Protein AF-A0A949LF83-F1 (afdb_monomer_lite)

Secondary structure (DSSP, 8-state):
-HHHHHHHHHHHHHHHHHHHHGGG--HHHHHHHHHHHHHHHHHHS--------------------------------PPPPPP--------------------------HHHHHHHHHHHHHHHHTT-EEEEEEEPSSSS--EEEEEEEESSTTS-SEEEEEEEESSHHHHHHHHHHHHHHHHHHHHHHHHHHS-S-TTS-----

Foldseek 3Di:
DVVVVVVVVCCVVVVVVCVVCVVPDDPVNVVVVVVVVVVVVVVPDDPPDPDDDDDDDDDDDDDDDDDDDDDDDDDDDDDDDDDDDDDDDDDDDDDDDDDPPDDDDDDDPVVVVVLVVVLVVLCVVLQWDDWDKDQDPDPQQKIKIKIWHQPDPVSPDIDIDIAIDSHRNRNSVVSSVVSVVVSVVVVVVVVVPPDPPPPPDDDDD

pLDDT: mean 72.56, std 21.51, range [35.12, 98.31]

Structure (mmCIF, N/CA/C/O backbone):
data_AF-A0A949LF83-F1
#
_entry.id   AF-A0A949LF83-F1
#
loop_
_atom_site.group_PDB
_atom_site.id
_atom_site.type_symbol
_atom_site.label_atom_id
_atom_site.label_alt_id
_atom_site.label_comp_id
_atom_site.label_asym_id
_atom_site.label_entity_id
_atom_site.label_seq_id
_atom_site.pdbx_PDB_ins_code
_atom_site.Cartn_x
_atom_site.Cartn_y
_atom_site.Cartn_z
_atom_site.occupancy
_atom_site.B_iso_or_equiv
_atom_site.auth_seq_id
_atom_site.auth_comp_id
_atom_site.auth_asym_id
_atom_site.auth_atom_id
_atom_site.pdbx_PDB_model_num
ATOM 1 N N . MET A 1 1 ? 18.666 -0.864 49.412 1.00 64.94 1 MET A N 1
ATOM 2 C CA . MET A 1 1 ? 19.347 -0.288 48.224 1.00 64.94 1 MET A CA 1
ATOM 3 C C . MET A 1 1 ? 19.715 -1.328 47.157 1.00 64.94 1 MET A C 1
ATOM 5 O O . MET A 1 1 ? 19.615 -1.008 45.982 1.00 64.94 1 MET A O 1
ATOM 9 N N . LYS A 1 2 ? 20.045 -2.580 47.519 1.00 82.75 2 LYS A N 1
ATOM 10 C CA . LYS A 1 2 ? 20.453 -3.646 46.575 1.00 82.75 2 LYS A CA 1
ATOM 11 C C . LYS A 1 2 ? 19.387 -4.030 45.527 1.00 82.75 2 LYS A C 1
ATOM 13 O O . LYS A 1 2 ? 19.721 -4.273 44.375 1.00 82.75 2 LYS A O 1
ATOM 18 N N . THR A 1 3 ? 18.105 -4.010 45.897 1.00 90.50 3 THR A N 1
ATOM 19 C CA . THR A 1 3 ? 16.984 -4.369 45.004 1.00 90.50 3 THR A CA 1
ATOM 20 C C . THR A 1 3 ? 16.776 -3.379 43.859 1.00 90.50 3 THR A C 1
ATOM 22 O O . THR A 1 3 ? 16.538 -3.790 42.730 1.00 90.50 3 THR A O 1
ATOM 25 N N . ARG A 1 4 ? 16.926 -2.076 44.126 1.00 89.69 4 ARG A N 1
ATOM 26 C CA . ARG A 1 4 ? 16.806 -1.029 43.098 1.00 89.69 4 ARG A CA 1
ATOM 27 C C . ARG A 1 4 ? 17.927 -1.136 42.061 1.00 89.69 4 ARG A C 1
ATOM 29 O O . ARG A 1 4 ? 17.651 -1.059 40.872 1.00 89.69 4 ARG A O 1
ATOM 36 N N . SER A 1 5 ? 19.159 -1.400 42.504 1.00 90.69 5 SER A N 1
ATOM 37 C CA . SER A 1 5 ? 20.290 -1.640 41.596 1.00 90.69 5 SER A CA 1
ATOM 38 C C . SER A 1 5 ? 20.097 -2.888 40.737 1.00 90.69 5 SER A C 1
ATOM 40 O O . SER A 1 5 ? 20.353 -2.835 39.540 1.00 90.69 5 SER A O 1
ATOM 42 N N . ALA A 1 6 ? 19.613 -3.991 41.317 1.00 91.88 6 ALA A N 1
ATOM 43 C CA . ALA A 1 6 ? 19.361 -5.219 40.565 1.00 91.88 6 ALA A CA 1
ATOM 44 C C . ALA A 1 6 ? 18.279 -5.026 39.487 1.00 91.88 6 ALA A C 1
ATOM 46 O O . ALA A 1 6 ? 18.441 -5.487 38.360 1.00 91.88 6 ALA A O 1
ATOM 47 N N . LEU A 1 7 ? 17.206 -4.297 39.812 1.00 93.00 7 LEU A N 1
ATOM 48 C CA . LEU A 1 7 ? 16.114 -4.029 38.877 1.00 93.00 7 LEU A CA 1
ATOM 49 C C . LEU A 1 7 ? 16.561 -3.112 37.728 1.00 93.00 7 LEU A C 1
ATOM 51 O O . LEU A 1 7 ? 16.238 -3.386 36.577 1.00 93.00 7 LEU A O 1
ATOM 55 N N . LEU A 1 8 ? 17.365 -2.083 38.017 1.00 92.38 8 LEU A N 1
ATOM 56 C CA . LEU A 1 8 ? 17.944 -1.212 36.987 1.00 92.38 8 LEU A CA 1
ATOM 57 C C . LEU A 1 8 ? 18.919 -1.961 36.070 1.00 92.38 8 LEU A C 1
ATOM 59 O O . LEU A 1 8 ? 18.859 -1.779 34.856 1.00 92.38 8 LEU A O 1
ATOM 63 N N . LEU A 1 9 ? 19.769 -2.832 36.627 1.00 94.00 9 LEU A N 1
ATOM 64 C CA . LEU A 1 9 ? 20.684 -3.662 35.837 1.00 94.00 9 LEU A CA 1
ATOM 65 C C . LEU A 1 9 ? 19.906 -4.596 34.899 1.00 94.00 9 LEU A C 1
ATOM 67 O O . LEU A 1 9 ? 20.227 -4.705 33.718 1.00 94.00 9 LEU A O 1
ATOM 71 N N . MET A 1 10 ? 18.843 -5.224 35.407 1.00 93.81 10 MET A N 1
ATOM 72 C CA . MET A 1 10 ? 17.985 -6.097 34.609 1.00 93.81 10 MET A CA 1
ATOM 73 C C . MET A 1 10 ? 17.289 -5.323 33.482 1.00 93.81 10 MET A C 1
ATOM 75 O O . MET A 1 10 ? 17.281 -5.789 32.345 1.00 93.81 10 MET A O 1
ATOM 79 N N . PHE A 1 11 ? 16.793 -4.111 33.752 1.00 90.81 11 PHE A N 1
ATOM 80 C CA . PHE A 1 11 ? 16.163 -3.261 32.736 1.00 90.81 11 PHE A CA 1
ATOM 81 C C . PHE A 1 11 ? 17.152 -2.789 31.662 1.00 90.81 11 PHE A C 1
ATOM 83 O O . PHE A 1 11 ? 16.831 -2.821 30.474 1.00 90.81 11 PHE A O 1
ATOM 90 N N . MET A 1 12 ? 18.370 -2.407 32.062 1.00 95.44 12 MET A N 1
ATOM 91 C CA . MET A 1 12 ? 19.424 -1.999 31.128 1.00 95.44 12 MET A CA 1
ATOM 92 C C . MET A 1 12 ? 19.865 -3.123 30.189 1.00 95.44 12 MET A C 1
ATOM 94 O O . MET A 1 12 ? 20.307 -2.827 29.086 1.00 95.44 12 MET A O 1
ATOM 98 N N . ILE A 1 13 ? 19.738 -4.392 30.589 1.00 91.69 13 ILE A N 1
ATOM 99 C CA . ILE A 1 13 ? 20.073 -5.544 29.738 1.00 91.69 13 ILE A CA 1
ATOM 100 C C . ILE A 1 13 ? 18.862 -5.980 28.902 1.00 91.69 13 ILE A C 1
ATOM 102 O O . ILE A 1 13 ? 18.991 -6.257 27.708 1.00 91.69 13 ILE A O 1
ATOM 106 N N . ALA A 1 14 ? 17.673 -6.022 29.507 1.00 86.94 14 ALA A N 1
ATOM 107 C CA . ALA A 1 14 ? 16.469 -6.526 28.858 1.00 86.94 14 ALA A CA 1
ATOM 108 C C . ALA A 1 14 ? 15.993 -5.627 27.705 1.00 86.94 14 ALA A C 1
ATOM 110 O O . ALA A 1 14 ? 15.580 -6.145 26.668 1.00 86.94 14 ALA A O 1
ATOM 111 N N . VAL A 1 15 ? 16.069 -4.297 27.851 1.00 88.75 15 VAL A N 1
ATOM 112 C CA . VAL A 1 15 ? 15.569 -3.357 26.830 1.00 88.75 15 VAL A CA 1
ATOM 113 C C . VAL A 1 15 ? 16.377 -3.428 25.521 1.00 88.75 15 VAL A C 1
ATOM 115 O O . VAL A 1 15 ? 15.759 -3.617 24.470 1.00 88.75 15 VAL A O 1
ATOM 118 N N . PRO A 1 16 ? 17.726 -3.364 25.525 1.00 82.38 16 PRO A N 1
ATOM 119 C CA . PRO A 1 16 ? 18.515 -3.516 24.301 1.00 82.38 16 PRO A CA 1
ATOM 120 C C . PRO A 1 16 ? 18.375 -4.901 23.666 1.00 82.38 16 PRO A C 1
ATOM 122 O O . PRO A 1 16 ? 18.290 -5.005 22.443 1.00 82.38 16 PRO A O 1
ATOM 125 N N . ALA A 1 17 ? 18.299 -5.962 24.477 1.00 78.25 17 ALA A N 1
ATOM 126 C CA . ALA A 1 17 ? 18.075 -7.311 23.970 1.00 78.25 17 ALA A CA 1
ATOM 127 C C . ALA A 1 17 ? 16.719 -7.409 23.252 1.00 78.25 17 ALA A C 1
ATOM 129 O O . ALA A 1 17 ? 16.657 -7.864 22.111 1.00 78.25 17 ALA A O 1
ATOM 130 N N . ALA A 1 18 ? 15.639 -6.908 23.858 1.00 77.94 18 ALA A N 1
ATOM 131 C CA . ALA A 1 18 ? 14.322 -6.884 23.225 1.00 77.94 18 ALA A CA 1
ATOM 132 C C . ALA A 1 18 ? 14.319 -6.077 21.914 1.00 77.94 18 ALA A C 1
ATOM 134 O O . ALA A 1 18 ? 13.709 -6.506 20.934 1.00 77.94 18 ALA A O 1
ATOM 135 N N . ALA A 1 19 ? 15.038 -4.951 21.866 1.00 81.75 19 ALA A N 1
ATOM 136 C CA . ALA A 1 19 ? 15.172 -4.144 20.657 1.00 81.75 19 ALA A CA 1
ATOM 137 C C . ALA A 1 19 ? 15.911 -4.894 19.533 1.00 81.75 19 ALA A C 1
ATOM 139 O O . ALA A 1 19 ? 15.428 -4.923 18.402 1.00 81.75 19 ALA A O 1
ATOM 140 N N . MET A 1 20 ? 17.026 -5.565 19.845 1.00 77.94 20 MET A N 1
ATOM 141 C CA . MET A 1 20 ? 17.792 -6.354 18.869 1.00 77.94 20 MET A CA 1
ATOM 142 C C . MET A 1 20 ? 17.024 -7.585 18.363 1.00 77.94 20 MET A C 1
ATOM 144 O O . MET A 1 20 ? 17.112 -7.935 17.187 1.00 77.94 20 MET A O 1
ATOM 148 N N . PHE A 1 21 ? 1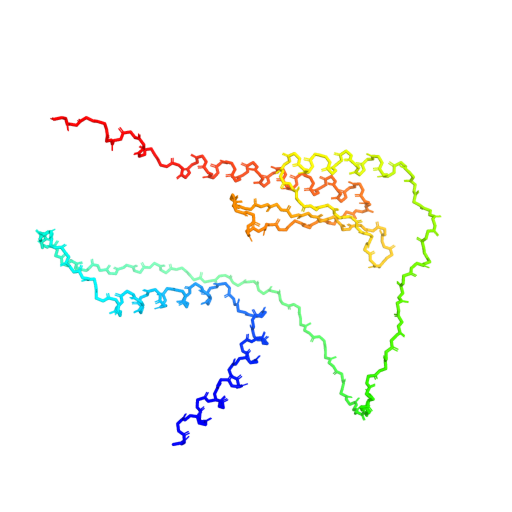6.235 -8.233 19.225 1.00 72.88 21 PHE A N 1
ATOM 149 C CA . PHE A 1 21 ? 15.471 -9.432 18.863 1.00 72.88 21 PHE A CA 1
ATOM 150 C C . PHE A 1 21 ? 14.074 -9.145 18.295 1.00 72.88 21 PHE A C 1
ATOM 152 O O . PHE A 1 21 ? 13.428 -10.066 17.792 1.00 72.88 21 PHE A O 1
ATOM 159 N N . SER A 1 22 ? 13.625 -7.885 18.284 1.00 61.97 22 SER A N 1
ATOM 160 C CA . SER A 1 22 ? 12.318 -7.474 17.746 1.00 61.97 22 SER A CA 1
ATOM 161 C C . SER A 1 22 ? 12.113 -7.894 16.282 1.00 61.97 22 SER A C 1
ATOM 163 O O . SER A 1 22 ? 11.017 -8.296 15.886 1.00 61.97 22 SER A O 1
ATOM 165 N N . HIS A 1 23 ? 13.186 -7.914 15.485 1.00 69.25 23 HIS A N 1
ATOM 166 C CA . HIS A 1 23 ? 13.117 -8.275 14.066 1.00 69.25 23 HIS A CA 1
ATOM 167 C C . HIS A 1 23 ? 12.962 -9.790 13.813 1.00 69.25 23 HIS A C 1
ATOM 169 O O . HIS A 1 23 ? 12.664 -10.205 12.692 1.00 69.25 23 HIS A O 1
ATOM 175 N N . ARG A 1 24 ? 13.151 -10.639 14.835 1.00 64.00 24 ARG A N 1
ATOM 176 C CA . ARG A 1 24 ? 13.110 -12.106 14.695 1.00 64.00 24 ARG A CA 1
ATOM 177 C C . ARG A 1 24 ? 11.960 -12.794 15.413 1.00 64.00 24 ARG A C 1
ATOM 179 O O . ARG A 1 24 ? 11.919 -14.018 15.392 1.00 64.00 24 ARG A O 1
ATOM 186 N N . ILE A 1 25 ? 11.020 -12.065 16.016 1.00 65.94 25 ILE A N 1
ATOM 187 C CA . ILE A 1 25 ? 9.924 -12.705 16.754 1.00 65.94 25 ILE A CA 1
ATOM 188 C C . ILE A 1 25 ? 8.904 -13.293 15.760 1.00 65.94 25 ILE A C 1
ATOM 190 O O . ILE A 1 25 ? 8.196 -12.524 15.092 1.00 65.94 25 ILE A O 1
ATOM 194 N N . PRO A 1 26 ? 8.773 -14.632 15.662 1.00 67.25 26 PRO A N 1
ATOM 195 C CA . PRO A 1 26 ? 7.788 -15.265 14.793 1.00 67.25 26 PRO A CA 1
ATOM 196 C C . PRO A 1 26 ? 6.371 -14.848 15.204 1.00 67.25 26 PRO A C 1
ATOM 198 O O . PRO A 1 26 ? 6.104 -14.568 16.378 1.00 67.25 26 PRO A O 1
ATOM 201 N N . ALA A 1 27 ? 5.450 -14.780 14.243 1.00 66.81 27 ALA A N 1
ATOM 202 C CA . ALA A 1 27 ? 4.068 -14.371 14.502 1.00 66.81 27 ALA A CA 1
ATOM 203 C C . ALA A 1 27 ? 3.381 -15.259 15.561 1.00 66.81 27 ALA A C 1
ATOM 205 O O . ALA A 1 27 ? 2.595 -14.757 16.367 1.00 66.81 27 ALA A O 1
ATOM 206 N N . ASP A 1 28 ? 3.753 -16.537 15.617 1.00 69.12 28 ASP A N 1
ATOM 207 C CA . ASP A 1 28 ? 3.185 -17.524 16.540 1.00 69.12 28 ASP A CA 1
ATOM 208 C C . ASP A 1 28 ? 3.552 -17.236 18.000 1.00 69.12 28 ASP A C 1
ATOM 210 O O . ASP A 1 28 ? 2.701 -17.301 18.887 1.00 69.12 28 ASP A O 1
ATOM 214 N N . VAL A 1 29 ? 4.785 -16.784 18.253 1.00 76.81 29 VAL A N 1
ATOM 215 C CA . VAL A 1 29 ? 5.241 -16.408 19.602 1.00 76.81 29 VAL A CA 1
ATOM 216 C C . VAL A 1 29 ? 4.492 -15.168 20.098 1.00 76.81 29 VAL A C 1
ATOM 218 O O . VAL A 1 29 ? 4.084 -15.105 21.256 1.00 76.81 29 VAL A O 1
ATOM 221 N N . ARG A 1 30 ? 4.224 -14.195 19.214 1.00 74.44 30 ARG A N 1
ATOM 222 C CA . ARG A 1 30 ? 3.435 -12.999 19.565 1.00 74.44 30 ARG A CA 1
ATOM 223 C C . ARG A 1 30 ? 1.987 -13.336 19.922 1.00 74.44 30 ARG A C 1
ATOM 225 O O . ARG A 1 30 ? 1.418 -12.669 20.788 1.00 74.44 30 ARG A O 1
ATOM 232 N N . ARG A 1 31 ? 1.393 -14.350 19.283 1.00 71.81 31 ARG A N 1
ATOM 233 C CA . ARG A 1 31 ? 0.044 -14.834 19.620 1.00 71.81 31 ARG A CA 1
ATOM 234 C C . ARG A 1 31 ? 0.024 -15.528 20.979 1.00 71.81 31 ARG A C 1
ATOM 236 O O . ARG A 1 31 ? -0.767 -15.129 21.828 1.00 71.81 31 ARG A O 1
ATOM 243 N N . ALA A 1 32 ? 0.955 -16.449 21.226 1.00 78.00 32 ALA A N 1
ATOM 244 C CA . ALA A 1 32 ? 1.048 -17.162 22.500 1.00 78.00 32 ALA A CA 1
ATOM 245 C C . ALA A 1 32 ? 1.260 -16.215 23.698 1.00 78.00 32 ALA A C 1
ATOM 247 O O . ALA A 1 32 ? 0.584 -16.338 24.720 1.00 78.00 32 ALA A O 1
ATOM 248 N N . VAL A 1 33 ? 2.135 -15.209 23.557 1.00 79.31 33 VAL A N 1
ATOM 249 C CA . VAL A 1 33 ? 2.370 -14.202 24.609 1.00 79.31 33 VAL A CA 1
ATOM 250 C C . VAL A 1 33 ? 1.121 -13.356 24.862 1.00 79.31 33 VAL A C 1
ATOM 252 O O . VAL A 1 33 ? 0.798 -13.067 26.011 1.00 79.31 33 VAL A O 1
ATOM 255 N N . ARG A 1 34 ? 0.383 -12.975 23.812 1.00 79.38 34 ARG A N 1
ATOM 256 C CA . ARG A 1 34 ? -0.865 -12.211 23.957 1.00 79.38 34 ARG A CA 1
ATOM 257 C C . ARG A 1 34 ? -1.946 -13.023 24.672 1.00 79.38 34 ARG A C 1
ATOM 259 O O . ARG A 1 34 ? -2.641 -12.475 25.522 1.00 79.38 34 ARG A O 1
ATOM 266 N N . GLU A 1 35 ? -2.060 -14.312 24.363 1.00 81.06 35 GLU A N 1
ATOM 267 C CA . GLU A 1 35 ? -2.991 -15.222 25.038 1.00 81.06 35 GLU A CA 1
ATOM 268 C C . GLU A 1 35 ? -2.625 -15.426 26.512 1.00 81.06 35 GLU A C 1
ATOM 270 O O . GLU A 1 35 ? -3.499 -15.353 27.376 1.00 81.06 35 GLU A O 1
ATOM 275 N N . GLN A 1 36 ? -1.340 -15.610 26.828 1.00 80.88 36 GLN A N 1
ATOM 276 C CA . GLN A 1 36 ? -0.882 -15.705 28.217 1.00 80.88 36 GLN A CA 1
ATOM 277 C C . GLN A 1 36 ? -1.095 -14.402 28.988 1.00 80.88 36 GLN A C 1
ATOM 279 O O . GLN A 1 36 ? -1.592 -14.441 30.113 1.00 80.88 36 GLN A O 1
ATOM 284 N N . MET A 1 37 ? -0.780 -13.252 28.384 1.00 80.00 37 MET A N 1
ATOM 285 C CA . MET A 1 37 ? -1.011 -11.950 29.007 1.00 80.00 37 MET A CA 1
ATOM 286 C C . MET A 1 37 ? -2.504 -11.746 29.281 1.00 80.00 37 MET A C 1
ATOM 288 O O . MET A 1 37 ? -2.852 -11.381 30.396 1.00 80.00 37 MET A O 1
ATOM 292 N N . GLY A 1 38 ? -3.376 -12.057 28.313 1.00 76.38 38 GLY A N 1
ATOM 293 C CA . GLY A 1 38 ? -4.832 -11.982 28.466 1.00 76.38 38 GLY A CA 1
ATOM 294 C C . GLY A 1 38 ? -5.374 -12.887 29.576 1.00 76.38 3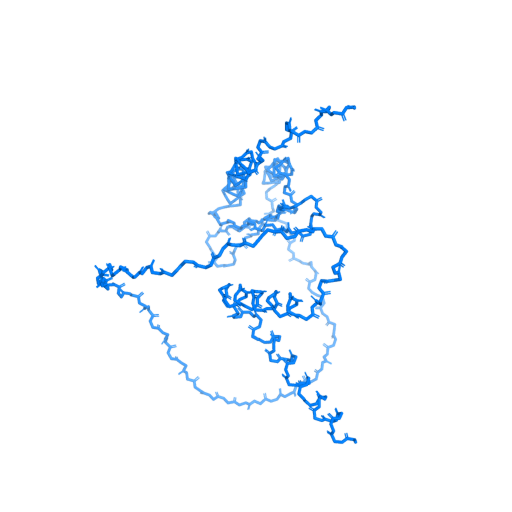8 GLY A C 1
ATOM 295 O O . GLY A 1 38 ? -6.259 -12.483 30.326 1.00 76.38 38 GLY A O 1
ATOM 296 N N . ARG A 1 39 ? -4.812 -14.093 29.733 1.00 74.38 39 ARG A N 1
ATOM 297 C CA . ARG A 1 39 ? -5.156 -15.002 30.840 1.00 74.38 39 ARG A CA 1
ATOM 298 C C . ARG A 1 39 ? -4.717 -14.454 32.197 1.00 74.38 39 ARG A C 1
ATOM 300 O O . ARG A 1 39 ? -5.462 -14.574 33.164 1.00 74.38 39 ARG A O 1
ATOM 307 N N . LEU A 1 40 ? -3.540 -13.833 32.273 1.00 78.31 40 LEU A N 1
ATOM 308 C CA . LEU A 1 40 ? -3.038 -13.230 33.509 1.00 78.31 40 LEU A CA 1
ATOM 309 C C . LEU A 1 40 ? -3.819 -11.967 33.890 1.00 78.31 40 LEU A C 1
ATOM 311 O O . LEU A 1 40 ? -4.170 -11.812 35.057 1.00 78.31 40 LEU A O 1
ATOM 315 N N . THR A 1 41 ? -4.170 -11.095 32.939 1.00 71.31 41 THR A N 1
ATOM 316 C CA . THR A 1 41 ? -5.044 -9.943 33.227 1.00 71.31 41 THR A CA 1
ATOM 317 C C . THR A 1 41 ? -6.450 -10.372 33.627 1.00 71.31 41 THR A C 1
ATOM 319 O O . THR A 1 41 ? -7.008 -9.781 34.548 1.00 71.31 41 THR A O 1
ATOM 322 N N . ALA A 1 42 ? -7.001 -11.424 33.015 1.00 69.19 42 ALA A N 1
ATOM 323 C CA . ALA A 1 42 ? -8.291 -11.983 33.419 1.00 69.19 42 ALA A CA 1
ATOM 324 C C . ALA A 1 42 ? -8.262 -12.599 34.831 1.00 69.19 42 ALA A C 1
ATOM 326 O O . ALA A 1 42 ? -9.262 -12.545 35.537 1.00 69.19 42 ALA A O 1
ATOM 327 N N . ALA A 1 43 ? -7.125 -13.157 35.260 1.00 66.38 43 ALA A N 1
ATOM 328 C CA . ALA A 1 43 ? -6.965 -13.723 36.600 1.00 66.38 43 ALA A CA 1
ATOM 329 C C . ALA A 1 43 ? -6.709 -12.662 37.688 1.00 66.38 43 ALA A C 1
ATOM 331 O O . ALA A 1 43 ? -7.070 -12.868 38.844 1.00 66.38 43 ALA A O 1
ATOM 332 N N . VAL A 1 44 ? -6.076 -11.538 37.337 1.00 66.38 44 VAL A N 1
ATOM 333 C CA . VAL A 1 44 ? -5.685 -10.480 38.288 1.00 66.38 44 VAL A CA 1
ATOM 334 C C . VAL A 1 44 ? -6.751 -9.391 38.431 1.00 66.38 44 VAL A C 1
ATOM 336 O O . VAL A 1 44 ? -6.771 -8.698 39.445 1.00 66.38 44 VAL A O 1
ATOM 339 N N . MET A 1 45 ? -7.667 -9.242 37.471 1.00 53.81 45 MET A N 1
ATOM 340 C CA . MET A 1 45 ? -8.852 -8.407 37.660 1.00 53.81 45 MET A CA 1
ATOM 341 C C . MET A 1 45 ? -9.965 -9.226 38.324 1.00 53.81 45 MET A C 1
ATOM 343 O O . MET A 1 45 ? -10.639 -9.989 37.631 1.00 53.81 45 MET A O 1
ATOM 347 N N . PRO A 1 46 ? -10.226 -9.072 39.640 1.00 49.88 46 PRO A N 1
ATOM 348 C CA . PRO A 1 46 ? -11.460 -9.582 40.202 1.00 49.88 46 PRO A CA 1
ATOM 349 C C . PRO A 1 46 ? -12.590 -8.800 39.541 1.00 49.88 46 PRO A C 1
ATOM 351 O O . PRO A 1 46 ? -12.732 -7.591 39.740 1.00 49.88 46 PRO A O 1
ATOM 354 N N . ALA A 1 47 ? -13.382 -9.485 38.718 1.00 52.28 47 ALA A N 1
ATOM 355 C CA . ALA A 1 47 ? -14.661 -8.971 38.276 1.00 52.28 47 ALA A CA 1
ATOM 356 C C . ALA A 1 47 ? -15.430 -8.557 39.534 1.00 52.28 47 ALA A C 1
ATOM 358 O O . ALA A 1 47 ? -15.847 -9.397 40.333 1.00 52.28 47 ALA A O 1
ATOM 359 N N . LYS A 1 48 ? -15.566 -7.246 39.749 1.00 44.81 48 LYS A N 1
ATOM 360 C CA . LYS A 1 48 ? -16.463 -6.702 40.758 1.00 44.81 48 LYS A CA 1
ATOM 361 C C . LYS A 1 48 ? -17.862 -7.126 40.331 1.00 44.81 48 LYS A C 1
ATOM 363 O O . LYS A 1 48 ? -18.458 -6.518 39.447 1.00 44.81 48 LYS A O 1
ATOM 368 N N . SER A 1 49 ? -18.327 -8.232 40.907 1.00 44.84 49 SER A N 1
ATOM 369 C CA . SER A 1 49 ? -19.639 -8.802 40.657 1.00 44.84 49 SER A CA 1
ATOM 370 C C . SER A 1 49 ? -20.693 -7.807 41.134 1.00 44.84 49 SER A C 1
ATOM 372 O O . SER A 1 49 ? -20.978 -7.709 42.328 1.00 44.84 49 SER A O 1
ATOM 374 N N . VAL A 1 50 ? -21.272 -7.050 40.209 1.00 44.56 50 VAL A N 1
ATOM 375 C CA . VAL A 1 50 ? -22.612 -6.502 40.406 1.00 44.56 50 VAL A CA 1
ATOM 376 C C . VAL A 1 50 ? -23.565 -7.600 39.949 1.00 44.56 50 VAL A C 1
ATOM 378 O O . VAL A 1 50 ? -23.467 -8.096 38.830 1.00 44.56 50 VAL A O 1
ATOM 381 N N . GLY A 1 51 ? -24.358 -8.076 40.908 1.00 42.34 51 GLY A N 1
ATOM 382 C CA . GLY A 1 51 ? -25.037 -9.365 40.890 1.00 42.34 51 GLY A CA 1
ATOM 383 C C . GLY A 1 51 ? -25.992 -9.594 39.722 1.00 42.34 51 GLY A C 1
ATOM 384 O O . GLY A 1 51 ? -26.617 -8.676 39.200 1.00 42.34 51 GLY A O 1
ATOM 385 N N . GLY A 1 52 ? -26.139 -10.868 39.360 1.00 36.25 52 GLY A N 1
ATOM 386 C CA . GLY A 1 52 ? -27.044 -11.269 38.291 1.00 36.25 52 GLY A CA 1
ATOM 387 C C . GLY A 1 52 ? -27.104 -12.769 38.039 1.00 36.25 52 GLY A C 1
ATOM 388 O O . GLY A 1 52 ? -26.891 -13.190 36.918 1.00 36.25 52 GLY A O 1
ATOM 389 N N . ARG A 1 53 ? -27.425 -13.535 39.090 1.00 37.69 53 ARG A N 1
ATOM 390 C CA . ARG A 1 53 ? -28.084 -14.858 39.071 1.00 37.69 53 ARG A CA 1
ATOM 391 C C . ARG A 1 53 ? -27.409 -16.031 38.328 1.00 37.69 53 ARG A C 1
ATOM 393 O O . ARG A 1 53 ? -27.291 -16.087 37.113 1.00 37.69 53 ARG A O 1
ATOM 400 N N . ALA A 1 54 ? -27.089 -17.030 39.146 1.00 46.41 54 ALA A N 1
ATOM 401 C CA . ALA A 1 54 ? -26.663 -18.376 38.813 1.00 46.41 54 ALA A CA 1
ATOM 402 C C . ALA A 1 54 ? -27.545 -19.085 37.771 1.00 46.41 54 ALA A C 1
ATOM 404 O O . ALA A 1 54 ? -28.768 -19.114 37.905 1.00 46.41 54 ALA A O 1
ATOM 405 N N . ASN A 1 55 ? -26.896 -19.794 36.845 1.00 43.97 55 ASN A N 1
ATOM 406 C CA . ASN A 1 55 ? -27.332 -21.141 36.502 1.00 43.97 55 ASN A CA 1
ATOM 407 C C . ASN A 1 55 ? -26.108 -22.064 36.438 1.00 43.97 55 ASN A C 1
ATOM 409 O O . ASN A 1 55 ? -25.160 -21.823 35.693 1.00 43.97 55 ASN A O 1
ATOM 413 N N . VAL A 1 56 ? -26.125 -23.067 37.310 1.00 48.34 56 VAL A N 1
ATOM 414 C CA . VAL A 1 56 ? -25.082 -24.067 37.532 1.00 48.34 56 VAL A CA 1
ATOM 415 C C . VAL A 1 56 ? -25.430 -25.309 36.720 1.00 48.34 56 VAL A C 1
ATOM 417 O O . VAL A 1 56 ? -26.561 -25.779 36.773 1.00 48.34 56 VAL A O 1
ATOM 420 N N . GLY A 1 57 ? -24.430 -25.870 36.045 1.00 40.06 57 GLY A N 1
ATOM 421 C CA . GLY A 1 57 ? -24.440 -27.225 35.488 1.00 40.06 57 GLY A CA 1
ATOM 422 C C . GLY A 1 57 ? -23.678 -27.251 34.169 1.00 40.06 57 GLY A C 1
ATOM 423 O O . GLY A 1 57 ? -24.045 -26.553 33.238 1.00 40.06 57 GLY A O 1
ATOM 424 N N . GLY A 1 58 ? -22.586 -27.978 33.984 1.00 35.12 58 GLY A N 1
ATOM 425 C CA . GLY A 1 58 ? -21.828 -28.933 34.786 1.00 35.12 58 GLY A CA 1
ATOM 426 C C . GLY A 1 58 ? -20.704 -29.463 33.869 1.00 35.12 58 GLY A C 1
ATOM 427 O O . GLY A 1 58 ? -20.787 -29.274 32.653 1.00 35.12 58 GLY A O 1
ATOM 428 N N . PRO A 1 59 ? -19.631 -30.076 34.393 1.00 56.81 59 PRO A N 1
ATOM 429 C CA . PRO A 1 59 ? -18.548 -30.594 33.565 1.00 56.81 59 PRO A CA 1
ATOM 430 C C . PRO A 1 59 ? -18.899 -31.996 33.050 1.00 56.81 59 PRO A C 1
ATOM 432 O O . PRO A 1 59 ? -19.319 -32.853 33.827 1.00 56.81 59 PRO A O 1
ATOM 435 N N . SER A 1 60 ? -18.695 -32.250 31.757 1.00 43.72 60 SER A N 1
ATOM 436 C CA . SER A 1 60 ? -18.717 -33.606 31.204 1.00 43.72 60 SER A CA 1
ATOM 437 C C . SER A 1 60 ? -17.380 -33.909 30.537 1.00 43.72 60 SER A C 1
ATOM 439 O O . SER A 1 60 ? -16.909 -33.163 29.678 1.00 43.72 60 SER A O 1
ATOM 441 N N . ALA A 1 61 ? -16.755 -34.973 31.029 1.00 49.69 61 ALA A N 1
ATOM 442 C CA . ALA A 1 61 ? -15.483 -35.527 30.604 1.00 49.69 61 ALA A CA 1
ATOM 443 C C . ALA A 1 61 ? -15.701 -36.711 29.644 1.00 49.69 61 ALA A C 1
ATOM 445 O O . ALA A 1 61 ? -16.696 -37.422 29.764 1.00 49.69 61 ALA A O 1
ATOM 446 N N . GLY A 1 62 ? -14.712 -36.965 28.779 1.00 36.50 62 GLY A N 1
ATOM 447 C CA . GLY A 1 62 ? -14.578 -38.168 27.940 1.00 36.50 62 GLY A CA 1
ATOM 448 C C . GLY A 1 62 ? -14.761 -37.861 26.448 1.00 36.50 62 GLY A C 1
ATOM 449 O O . GLY A 1 62 ? -15.753 -37.261 26.068 1.00 36.50 62 GLY A O 1
ATOM 450 N N . GLY A 1 63 ? -13.859 -38.197 25.529 1.00 35.28 63 GLY A N 1
ATOM 451 C CA . GLY A 1 63 ? -12.649 -39.015 25.575 1.00 35.28 63 GLY A CA 1
ATOM 452 C C . GLY A 1 63 ? -11.865 -38.869 24.251 1.00 35.28 63 GLY A C 1
ATOM 453 O O . GLY A 1 63 ? -12.219 -38.020 23.430 1.00 35.28 63 GLY A O 1
ATOM 454 N N . PRO A 1 64 ? -10.784 -39.645 24.055 1.00 56.72 64 PRO A N 1
ATOM 455 C CA . PRO A 1 64 ? -9.810 -39.464 22.981 1.00 56.72 64 PRO A CA 1
ATOM 456 C C . PRO A 1 64 ? -10.204 -40.215 21.702 1.00 56.72 64 PRO A C 1
ATOM 458 O O . PRO A 1 64 ? -10.896 -41.231 21.745 1.00 56.72 64 PRO A O 1
ATOM 461 N N . SER A 1 65 ? -9.720 -39.755 20.550 1.00 48.84 65 SER A N 1
ATOM 462 C CA . SER A 1 65 ? -9.641 -40.577 19.341 1.00 48.84 65 SER A CA 1
ATOM 463 C C . SER A 1 65 ? -8.397 -40.209 18.547 1.00 48.84 65 SER A C 1
ATOM 465 O O . SER A 1 65 ? -8.248 -39.088 18.062 1.00 48.84 65 SER A O 1
ATOM 467 N N . ASP A 1 66 ? -7.508 -41.195 18.486 1.00 42.31 66 ASP A N 1
ATOM 468 C CA . ASP A 1 66 ? -6.337 -41.285 17.635 1.00 42.31 66 ASP A CA 1
ATOM 469 C C . ASP A 1 66 ? -6.710 -41.216 16.150 1.00 42.31 66 ASP A C 1
ATOM 471 O O . ASP A 1 66 ? -7.703 -41.787 15.702 1.00 42.31 66 ASP A O 1
ATOM 475 N N . GLY A 1 67 ? -5.859 -40.550 15.376 1.00 41.50 67 GLY A N 1
ATOM 476 C CA . GLY A 1 67 ? -5.969 -40.419 13.928 1.00 41.50 67 GLY A CA 1
ATOM 477 C C . GLY A 1 67 ? -4.591 -40.221 13.316 1.00 41.50 67 GLY A C 1
ATOM 478 O O . GLY A 1 67 ? -4.246 -39.136 12.863 1.00 41.50 67 GLY A O 1
ATOM 479 N N . SER A 1 68 ? -3.794 -41.282 13.388 1.00 45.53 68 SER A N 1
ATOM 480 C CA . SER A 1 68 ? -2.487 -41.452 12.760 1.00 45.53 68 SER A CA 1
ATOM 481 C C . SER A 1 68 ? -2.531 -41.222 11.242 1.00 45.53 68 SER A C 1
ATOM 483 O O . SER A 1 68 ? -3.287 -41.892 10.541 1.00 45.53 68 SER A O 1
ATOM 485 N N . ALA A 1 69 ? -1.666 -40.340 10.731 1.00 39.91 69 ALA A N 1
ATOM 486 C CA . ALA A 1 69 ? -1.106 -40.431 9.383 1.00 39.91 69 ALA A CA 1
ATOM 487 C C . ALA A 1 69 ? 0.264 -39.726 9.340 1.00 39.91 69 ALA A C 1
ATOM 489 O O . ALA A 1 69 ? 0.405 -38.560 9.705 1.00 39.91 69 ALA A O 1
ATOM 490 N N . ALA A 1 70 ? 1.273 -40.498 8.947 1.00 46.78 70 ALA A N 1
ATOM 491 C CA . ALA A 1 70 ? 2.703 -40.211 8.988 1.00 46.78 70 ALA A CA 1
ATOM 492 C C . ALA A 1 70 ? 3.189 -39.298 7.825 1.00 46.78 70 ALA A C 1
ATOM 494 O O . ALA A 1 70 ? 2.416 -38.996 6.915 1.00 46.78 70 ALA A O 1
ATOM 495 N N . PRO A 1 71 ? 4.466 -38.854 7.842 1.00 48.00 71 PRO A N 1
ATOM 496 C CA . PRO A 1 71 ? 4.958 -37.711 7.078 1.00 48.00 71 PRO A CA 1
ATOM 497 C C . PRO A 1 71 ? 5.657 -38.097 5.763 1.00 48.00 71 PRO A C 1
ATOM 499 O O . PRO A 1 71 ? 6.431 -39.051 5.705 1.00 48.00 71 PRO A O 1
ATOM 502 N N . GLY A 1 72 ? 5.445 -37.287 4.723 1.00 37.03 72 GLY A N 1
ATOM 503 C CA . GLY A 1 72 ? 6.212 -37.312 3.476 1.00 37.03 72 GLY A CA 1
ATOM 504 C C . GLY A 1 72 ? 7.212 -36.158 3.428 1.00 37.03 72 GLY A C 1
ATOM 505 O O . GLY A 1 72 ? 6.825 -34.993 3.394 1.00 37.03 72 GLY A O 1
ATOM 506 N N . ALA A 1 73 ? 8.498 -36.499 3.452 1.00 41.47 73 ALA A N 1
ATOM 507 C CA . ALA A 1 73 ? 9.626 -35.590 3.324 1.00 41.47 73 ALA A CA 1
ATOM 508 C C . ALA A 1 73 ? 9.820 -35.108 1.875 1.00 41.47 73 ALA A C 1
ATOM 510 O O . ALA A 1 73 ? 9.760 -35.909 0.947 1.00 41.47 73 ALA A O 1
ATOM 511 N N . ALA A 1 74 ? 10.165 -33.830 1.699 1.00 41.81 74 ALA A N 1
ATOM 512 C CA . ALA A 1 74 ? 10.963 -33.363 0.567 1.00 41.81 74 ALA A CA 1
ATOM 513 C C . ALA A 1 74 ? 11.741 -32.098 0.963 1.00 41.81 74 ALA A C 1
ATOM 515 O O . ALA A 1 74 ? 11.270 -30.966 0.897 1.00 41.81 74 ALA A O 1
ATOM 516 N N . THR A 1 75 ? 12.950 -32.368 1.438 1.00 42.44 75 THR A N 1
ATOM 517 C CA . THR A 1 75 ? 14.173 -31.570 1.388 1.00 42.44 75 THR A CA 1
ATOM 518 C C . THR A 1 75 ? 14.236 -30.614 0.192 1.00 42.44 75 THR A C 1
ATOM 520 O O . THR A 1 75 ? 14.075 -31.058 -0.938 1.00 42.44 75 THR A O 1
ATOM 523 N N . ASN A 1 76 ? 14.549 -29.334 0.433 1.00 45.09 76 ASN A N 1
ATOM 524 C CA . ASN A 1 76 ? 15.626 -28.621 -0.274 1.00 45.09 76 ASN A CA 1
ATOM 525 C C . ASN A 1 76 ? 15.901 -27.251 0.363 1.00 45.09 76 ASN A C 1
ATOM 527 O O . ASN A 1 76 ? 15.161 -26.285 0.202 1.00 45.09 76 ASN A O 1
ATOM 531 N N . SER A 1 77 ? 17.012 -27.213 1.094 1.00 42.34 77 SER A N 1
ATOM 532 C CA . SER A 1 77 ? 17.646 -26.047 1.697 1.00 42.34 77 SER A CA 1
ATOM 533 C C . SER A 1 77 ? 18.962 -25.815 0.950 1.00 42.34 77 SER A C 1
ATOM 535 O O . SER A 1 77 ? 19.775 -26.742 0.921 1.00 42.34 77 SER A O 1
ATOM 537 N N . PRO A 1 78 ? 19.215 -24.653 0.326 1.00 52.09 78 PRO A N 1
ATOM 538 C CA . PRO A 1 78 ? 20.559 -24.322 -0.124 1.00 52.09 78 PRO A CA 1
ATOM 539 C C . PRO A 1 78 ? 21.368 -23.692 1.018 1.00 52.09 78 PRO A C 1
ATOM 541 O O . PRO A 1 78 ? 20.958 -22.727 1.664 1.00 52.09 78 PRO A O 1
ATOM 544 N N . ALA A 1 79 ? 22.526 -24.305 1.258 1.00 40.62 79 ALA A N 1
ATOM 545 C CA . ALA A 1 79 ? 23.481 -24.018 2.316 1.00 40.62 79 ALA A CA 1
ATOM 546 C C . ALA A 1 79 ? 24.153 -22.628 2.203 1.00 40.62 79 ALA A C 1
ATOM 548 O O . ALA A 1 79 ? 24.339 -22.115 1.098 1.00 40.62 79 ALA A O 1
ATOM 549 N N . PRO A 1 80 ? 24.580 -22.041 3.340 1.00 50.47 80 PRO A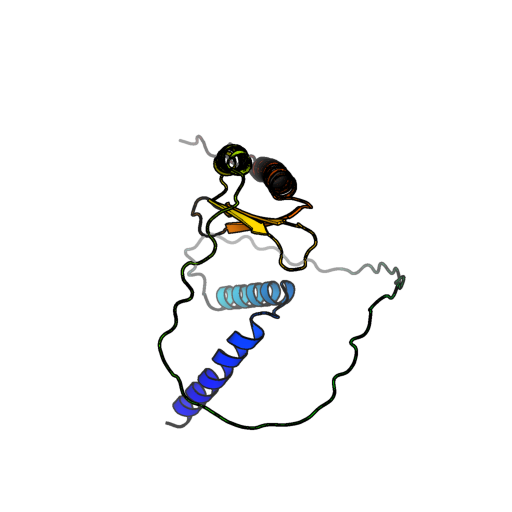 N 1
ATOM 550 C CA . PRO A 1 80 ? 25.387 -20.825 3.387 1.00 50.47 80 PRO A CA 1
ATOM 551 C C . PRO A 1 80 ? 26.860 -21.124 3.069 1.00 50.47 80 PRO A C 1
ATOM 553 O O . PRO A 1 80 ? 27.457 -22.038 3.638 1.00 50.47 80 PRO A O 1
ATOM 556 N N . VAL A 1 81 ? 27.459 -20.330 2.179 1.00 60.97 81 VAL A N 1
ATOM 557 C CA . VAL A 1 81 ? 28.893 -20.407 1.866 1.00 60.97 81 VAL A CA 1
ATOM 558 C C . VAL A 1 81 ? 29.682 -19.564 2.872 1.00 60.97 81 VAL A C 1
ATOM 560 O O . VAL A 1 81 ? 29.270 -18.470 3.256 1.00 60.97 81 VAL A O 1
ATOM 563 N N . ALA A 1 82 ? 30.788 -20.143 3.329 1.00 40.94 82 ALA A N 1
ATOM 564 C CA . ALA A 1 82 ? 31.627 -19.723 4.438 1.00 40.94 82 ALA A CA 1
ATOM 565 C C . ALA A 1 82 ? 32.291 -18.341 4.285 1.00 40.94 82 ALA A C 1
ATOM 567 O O . ALA A 1 82 ? 32.680 -17.919 3.198 1.00 40.94 82 ALA A O 1
ATOM 568 N N . ALA A 1 83 ? 32.491 -17.693 5.433 1.00 50.72 83 ALA A N 1
ATOM 569 C CA . ALA A 1 83 ? 33.406 -16.572 5.629 1.00 50.72 83 ALA A CA 1
ATOM 570 C C . ALA A 1 83 ? 34.881 -17.019 5.591 1.00 50.72 83 ALA A C 1
ATOM 572 O O . ALA A 1 83 ? 35.183 -18.176 5.898 1.00 50.72 83 ALA A O 1
ATOM 573 N N . PRO A 1 84 ? 35.808 -16.068 5.387 1.00 56.69 84 PRO A N 1
ATOM 574 C CA . PRO A 1 84 ? 37.030 -16.053 6.180 1.00 56.69 84 PRO A CA 1
ATOM 575 C C . PRO A 1 84 ? 37.210 -14.757 6.993 1.00 56.69 84 PRO A C 1
ATOM 577 O O . PRO A 1 84 ? 36.638 -13.705 6.720 1.00 56.69 84 PRO A O 1
ATOM 580 N N . VAL A 1 85 ? 37.992 -14.937 8.053 1.00 54.16 85 VAL A N 1
ATOM 581 C CA . VAL A 1 85 ? 38.223 -14.136 9.262 1.00 54.16 85 VAL A CA 1
ATOM 582 C C . VAL A 1 85 ? 39.335 -13.085 9.074 1.00 54.16 85 VAL A C 1
ATOM 584 O O . VAL A 1 85 ? 40.187 -13.266 8.211 1.00 54.16 85 VAL A O 1
ATOM 587 N N . ALA A 1 86 ? 39.372 -12.109 10.005 1.00 41.50 86 ALA A N 1
ATOM 588 C CA . ALA A 1 86 ? 40.498 -11.249 10.448 1.00 41.50 86 ALA A CA 1
ATOM 589 C C . ALA A 1 86 ? 40.577 -9.851 9.793 1.00 41.50 86 ALA A C 1
ATOM 591 O O . ALA A 1 86 ? 40.470 -9.746 8.583 1.00 41.50 86 ALA A O 1
ATOM 592 N N . ALA A 1 87 ? 40.826 -8.719 10.466 1.00 49.41 87 ALA A N 1
ATOM 593 C CA . ALA A 1 87 ? 41.035 -8.311 11.868 1.00 49.41 87 ALA A CA 1
ATOM 594 C C . ALA A 1 87 ? 41.099 -6.737 11.885 1.00 49.41 87 ALA A C 1
ATOM 596 O O . ALA A 1 87 ? 41.018 -6.133 10.817 1.00 49.41 87 ALA A O 1
ATOM 597 N N . PRO A 1 88 ? 41.185 -6.054 13.048 1.00 61.50 88 PRO A N 1
ATOM 598 C CA . PRO A 1 88 ? 40.638 -4.709 13.315 1.00 61.50 88 PRO A CA 1
ATOM 599 C C . PRO A 1 88 ? 41.639 -3.560 13.125 1.00 61.50 88 PRO A C 1
ATOM 601 O O . PRO A 1 88 ? 42.807 -3.797 13.379 1.00 61.50 88 PRO A O 1
ATOM 604 N N . VAL A 1 89 ? 41.187 -2.313 12.877 1.00 43.25 89 VAL A N 1
ATOM 605 C CA . VAL A 1 89 ? 41.711 -1.087 13.540 1.00 43.25 89 VAL A CA 1
ATOM 606 C C . VAL A 1 89 ? 40.759 0.117 13.354 1.00 43.25 89 VAL A C 1
ATOM 608 O O . VAL A 1 89 ? 40.179 0.302 12.291 1.00 43.25 89 VAL A O 1
ATOM 611 N N . ALA A 1 90 ? 40.740 0.971 14.382 1.00 42.19 90 ALA A N 1
ATOM 612 C CA . ALA A 1 90 ? 40.569 2.430 14.358 1.00 42.19 90 ALA A CA 1
ATOM 613 C C . ALA A 1 90 ? 39.151 3.022 14.448 1.00 42.19 90 ALA A C 1
ATOM 615 O O . ALA A 1 90 ? 38.435 3.225 13.472 1.00 42.19 90 ALA A O 1
ATOM 616 N N . ALA A 1 91 ? 38.835 3.433 15.677 1.00 47.97 91 ALA A N 1
ATOM 617 C CA . ALA A 1 91 ? 37.925 4.523 15.972 1.00 47.97 91 ALA A CA 1
ATOM 618 C C . ALA A 1 91 ? 38.383 5.826 15.292 1.00 47.97 91 ALA A C 1
ATOM 620 O O . ALA A 1 91 ? 39.525 6.248 15.473 1.00 47.97 91 ALA A O 1
ATOM 621 N N . VAL A 1 92 ? 37.462 6.502 14.603 1.00 44.25 92 VAL A N 1
ATOM 622 C CA . VAL A 1 92 ? 37.524 7.947 14.357 1.00 44.25 92 VAL A CA 1
ATOM 623 C C . VAL A 1 92 ? 36.149 8.532 14.679 1.00 44.25 92 VAL A C 1
ATOM 625 O O . VAL A 1 92 ? 35.112 7.982 14.316 1.00 44.25 92 VAL A O 1
ATOM 628 N N . ALA A 1 93 ? 36.186 9.609 15.456 1.00 45.62 93 ALA A N 1
ATOM 629 C CA . ALA A 1 93 ? 35.067 10.377 15.985 1.00 45.62 93 ALA A CA 1
ATOM 630 C C . ALA A 1 93 ? 34.305 11.154 14.873 1.00 45.62 93 ALA A C 1
ATOM 632 O O . ALA A 1 93 ? 34.726 11.137 13.716 1.00 45.62 93 ALA A O 1
ATOM 633 N N . PRO A 1 94 ? 33.177 11.824 15.187 1.00 54.22 94 PRO A N 1
ATOM 634 C CA . PRO A 1 94 ? 32.231 12.319 14.195 1.00 54.22 94 PRO A CA 1
ATOM 635 C C . PRO A 1 94 ? 32.707 13.639 13.577 1.00 54.22 94 PRO A C 1
ATOM 637 O O . PRO A 1 94 ? 33.068 14.572 14.293 1.00 54.22 94 PRO A O 1
ATOM 640 N N . ALA A 1 95 ? 32.652 13.735 12.249 1.00 42.16 95 ALA A N 1
ATOM 641 C CA . ALA A 1 95 ? 32.823 14.985 11.518 1.00 42.16 95 ALA A CA 1
ATOM 642 C C . ALA A 1 95 ? 31.546 15.296 10.733 1.00 42.16 95 ALA A C 1
ATOM 644 O O . ALA A 1 95 ? 30.988 14.454 10.032 1.00 42.16 95 ALA A O 1
ATOM 645 N N . ALA A 1 96 ? 31.073 16.516 10.944 1.00 43.72 96 ALA A N 1
ATOM 646 C CA . ALA A 1 96 ? 29.890 17.106 10.361 1.00 43.72 96 ALA A CA 1
ATOM 647 C C . ALA A 1 96 ? 30.024 17.380 8.850 1.00 43.72 96 ALA A C 1
ATOM 649 O O . ALA A 1 96 ? 31.127 17.461 8.318 1.00 43.72 96 ALA A O 1
ATOM 650 N N . ALA A 1 97 ? 28.862 17.665 8.254 1.00 47.03 97 ALA A N 1
ATOM 651 C CA . ALA A 1 97 ? 28.630 18.378 6.995 1.00 47.03 97 ALA A CA 1
ATOM 652 C C . ALA A 1 97 ? 28.938 17.633 5.682 1.00 47.03 97 ALA A C 1
ATOM 654 O O . ALA A 1 97 ? 30.083 17.423 5.297 1.00 47.03 97 ALA A O 1
ATOM 655 N N . GLY A 1 98 ? 27.864 17.335 4.944 1.00 36.56 98 GLY A N 1
ATOM 656 C CA . GLY A 1 98 ? 27.914 16.879 3.558 1.00 36.56 98 GLY A CA 1
ATOM 657 C C . GLY A 1 98 ? 26.561 16.367 3.072 1.00 36.56 98 GLY A C 1
ATOM 658 O O . GLY A 1 98 ? 26.357 15.162 2.991 1.00 36.56 98 GLY A O 1
ATOM 659 N N . ASP A 1 99 ? 25.635 17.280 2.779 1.00 47.25 99 ASP A N 1
ATOM 660 C CA . ASP A 1 99 ? 24.473 17.030 1.913 1.00 47.25 99 ASP A CA 1
ATOM 661 C C . ASP A 1 99 ? 24.937 16.453 0.559 1.00 47.25 99 ASP A C 1
ATOM 663 O O . ASP A 1 99 ? 25.796 17.064 -0.080 1.00 47.25 99 ASP A O 1
ATOM 667 N N . PRO A 1 100 ? 24.321 15.381 0.029 1.00 50.00 100 PRO A N 1
ATOM 668 C CA . PRO A 1 100 ? 24.275 15.159 -1.405 1.00 50.00 100 PRO A CA 1
ATOM 669 C C . PRO A 1 100 ? 22.856 15.453 -1.898 1.00 50.00 100 PRO A C 1
ATOM 671 O O . PRO A 1 100 ? 22.081 14.552 -2.227 1.00 50.00 100 PRO A O 1
ATOM 674 N N . ARG A 1 101 ? 22.507 16.742 -1.955 1.00 44.06 101 ARG A N 1
ATOM 675 C CA . ARG A 1 101 ? 21.365 17.216 -2.736 1.00 44.06 101 ARG A CA 1
ATOM 676 C C . ARG A 1 101 ? 21.881 17.757 -4.070 1.00 44.06 101 ARG A C 1
ATOM 678 O O . ARG A 1 101 ? 22.689 18.676 -4.096 1.00 44.06 101 ARG A O 1
ATOM 685 N N . SER A 1 102 ? 21.330 17.202 -5.149 1.00 47.72 102 SER A N 1
ATOM 686 C CA . SER A 1 102 ? 21.243 17.799 -6.489 1.00 47.72 102 SER A CA 1
ATOM 687 C C . SER A 1 102 ? 22.479 17.748 -7.394 1.00 47.72 102 SER A C 1
ATOM 689 O O . SER A 1 102 ? 23.233 18.707 -7.480 1.00 47.72 102 SER A O 1
ATOM 691 N N . ALA A 1 103 ? 22.567 16.686 -8.204 1.00 43.12 103 ALA A N 1
ATOM 692 C CA . ALA A 1 103 ? 23.069 16.761 -9.583 1.00 43.12 103 ALA A CA 1
ATOM 693 C C . ALA A 1 103 ? 22.641 15.518 -10.397 1.00 43.12 103 ALA A C 1
ATOM 695 O O . ALA A 1 103 ? 23.469 14.684 -10.743 1.00 43.12 103 ALA A O 1
ATOM 696 N N . ALA A 1 104 ? 21.338 15.364 -10.660 1.00 44.12 104 ALA A N 1
ATOM 697 C CA . ALA A 1 104 ? 20.822 14.466 -11.706 1.00 44.12 104 ALA A CA 1
ATOM 698 C C . ALA A 1 104 ? 19.400 14.882 -12.155 1.00 44.12 104 ALA A C 1
ATOM 700 O O . ALA A 1 104 ? 18.456 14.099 -12.113 1.00 44.12 104 ALA A O 1
ATOM 701 N N . LEU A 1 105 ? 19.240 16.154 -12.529 1.00 51.78 105 LEU A N 1
ATOM 702 C CA . LEU A 1 105 ? 18.342 16.558 -13.624 1.00 51.78 105 LEU A CA 1
ATOM 703 C C . LEU A 1 105 ? 19.164 16.328 -14.909 1.00 51.78 105 LEU A C 1
ATOM 705 O O . LEU A 1 105 ? 20.369 16.540 -14.880 1.00 51.78 105 LEU A O 1
ATOM 709 N N . ASP A 1 106 ? 18.691 15.897 -16.066 1.00 50.53 106 ASP A N 1
ATOM 710 C CA . ASP A 1 106 ? 17.357 15.866 -16.628 1.00 50.53 106 ASP A CA 1
ATOM 711 C C . ASP A 1 106 ? 17.459 14.952 -17.856 1.00 50.53 106 ASP A C 1
ATOM 713 O O . ASP A 1 106 ? 18.199 15.241 -18.795 1.00 50.53 106 ASP A O 1
ATOM 717 N N . SER A 1 107 ? 16.783 13.811 -17.843 1.00 41.31 107 SER A N 1
ATOM 718 C CA . SER A 1 107 ? 16.438 13.039 -19.048 1.00 41.31 107 SER A CA 1
ATOM 719 C C . SER A 1 107 ? 15.273 12.122 -18.694 1.00 41.31 107 SER A C 1
ATOM 721 O O . SER A 1 107 ? 15.302 10.910 -18.896 1.00 41.31 107 SER A O 1
ATOM 723 N N . ARG A 1 108 ? 14.253 12.704 -18.060 1.00 50.50 108 ARG A N 1
ATOM 724 C CA . ARG A 1 108 ? 12.996 12.024 -17.770 1.00 50.50 108 ARG A CA 1
ATOM 725 C C . ARG A 1 108 ? 12.068 12.288 -18.958 1.00 50.50 108 ARG A C 1
ATOM 727 O O . ARG A 1 108 ? 11.794 13.451 -19.250 1.00 50.50 108 ARG A O 1
ATOM 734 N N . PRO A 1 109 ? 11.621 11.265 -19.704 1.00 52.31 109 PRO A N 1
ATOM 735 C CA . PRO A 1 109 ? 10.689 11.496 -20.795 1.00 52.31 109 PRO A CA 1
ATOM 736 C C . PRO A 1 109 ? 9.362 11.972 -20.196 1.00 52.31 109 PRO A C 1
ATOM 738 O O . PRO A 1 109 ? 8.692 11.207 -19.508 1.00 52.31 109 PRO A O 1
ATOM 741 N N . ALA A 1 110 ? 8.967 13.213 -20.488 1.00 53.28 110 ALA A N 1
ATOM 742 C CA . ALA A 1 110 ? 7.730 13.844 -20.008 1.00 53.28 110 ALA A CA 1
ATOM 743 C C . ALA A 1 110 ? 6.457 13.003 -20.261 1.00 53.28 110 ALA A C 1
ATOM 745 O O . ALA A 1 110 ? 5.447 13.166 -19.588 1.00 53.28 110 ALA A O 1
ATOM 746 N N . VAL A 1 111 ? 6.500 12.051 -21.198 1.00 54.19 111 VAL A N 1
ATOM 747 C CA . VAL A 1 111 ? 5.402 11.114 -21.490 1.00 54.19 111 VAL A CA 1
ATOM 748 C C . VAL A 1 111 ? 5.189 10.083 -20.367 1.00 54.19 111 VAL A C 1
ATOM 750 O O . VAL A 1 111 ? 4.063 9.636 -20.152 1.00 54.19 111 VAL A O 1
ATOM 753 N N . ALA A 1 112 ? 6.236 9.723 -19.615 1.00 60.28 112 ALA A N 1
ATOM 754 C CA . ALA A 1 112 ? 6.112 8.846 -18.448 1.00 60.28 112 ALA A CA 1
ATOM 755 C C . ALA A 1 112 ? 5.370 9.531 -17.286 1.00 60.28 112 ALA A C 1
ATOM 757 O O . ALA A 1 112 ? 4.769 8.849 -16.457 1.00 60.28 112 ALA A O 1
ATOM 758 N N . ASP A 1 113 ? 5.358 10.865 -17.261 1.00 65.50 113 ASP A N 1
ATOM 759 C CA . ASP A 1 113 ? 4.810 11.646 -16.151 1.00 65.50 113 ASP A CA 1
ATOM 760 C C . ASP A 1 113 ? 3.290 11.727 -16.205 1.00 65.50 113 ASP A C 1
ATOM 762 O O . ASP A 1 113 ? 2.630 11.468 -15.201 1.00 65.50 113 ASP A O 1
ATOM 766 N N . PHE A 1 114 ? 2.724 11.946 -17.393 1.00 59.91 114 PHE A N 1
ATOM 767 C CA . PHE A 1 114 ? 1.270 11.952 -17.581 1.00 59.91 114 PHE A CA 1
ATOM 768 C C . PHE A 1 114 ? 0.634 10.583 -17.298 1.00 59.91 114 PHE A C 1
ATOM 770 O O . PHE A 1 114 ? -0.435 10.501 -16.695 1.00 59.91 114 PHE A O 1
ATOM 777 N N . ALA A 1 115 ? 1.297 9.488 -17.693 1.00 74.69 115 ALA A N 1
ATOM 778 C CA . ALA A 1 115 ? 0.815 8.139 -17.394 1.00 74.69 115 ALA A CA 1
ATOM 779 C C . ALA A 1 115 ? 0.923 7.805 -15.896 1.00 74.69 115 ALA A C 1
ATOM 781 O O . ALA A 1 115 ? 0.059 7.116 -15.352 1.00 74.69 115 ALA A O 1
ATOM 782 N N . ALA A 1 116 ? 1.962 8.302 -15.220 1.00 75.75 116 ALA A N 1
ATOM 783 C CA . ALA A 1 116 ? 2.114 8.137 -13.781 1.00 75.75 116 ALA A CA 1
ATOM 784 C C . ALA A 1 116 ? 1.036 8.904 -12.998 1.00 75.75 116 ALA A C 1
ATOM 786 O O . ALA A 1 116 ? 0.552 8.398 -11.986 1.00 75.75 116 ALA A O 1
ATOM 787 N N . GLU A 1 117 ? 0.624 10.081 -13.474 1.00 82.94 117 GLU A N 1
ATOM 788 C CA . GLU A 1 117 ? -0.405 10.898 -12.826 1.00 82.94 117 GLU A CA 1
ATOM 789 C C . GLU A 1 117 ? -1.801 10.256 -12.900 1.00 82.94 117 GLU A C 1
ATOM 791 O O . GLU A 1 117 ? -2.493 10.180 -11.881 1.00 82.94 117 GLU A O 1
ATOM 796 N N . ASP A 1 118 ? -2.189 9.685 -14.050 1.00 92.69 118 ASP A N 1
ATOM 797 C CA . ASP A 1 118 ? -3.452 8.933 -14.160 1.00 92.69 118 ASP A CA 1
ATOM 798 C C . ASP A 1 118 ? -3.459 7.702 -13.236 1.00 92.69 118 ASP A C 1
ATOM 800 O O . ASP A 1 118 ? -4.423 7.456 -12.504 1.00 92.69 118 ASP A O 1
ATOM 804 N N . ILE A 1 119 ? -2.351 6.954 -13.184 1.00 94.31 119 ILE A N 1
ATOM 805 C CA . ILE A 1 119 ? -2.234 5.788 -12.297 1.00 94.31 119 ILE A CA 1
ATOM 806 C C . ILE A 1 119 ? -2.297 6.210 -10.825 1.00 94.31 119 ILE A C 1
ATOM 808 O O . ILE A 1 119 ? -3.022 5.582 -10.049 1.00 94.31 119 ILE A O 1
ATOM 812 N N . ALA A 1 120 ? -1.613 7.289 -10.437 1.00 94.50 120 ALA A N 1
ATOM 813 C CA . ALA A 1 120 ? -1.686 7.832 -9.084 1.00 94.50 120 ALA A CA 1
ATOM 814 C C . ALA A 1 120 ? -3.123 8.246 -8.721 1.00 94.50 120 ALA A C 1
ATOM 816 O O . ALA A 1 120 ? -3.602 7.917 -7.634 1.00 94.50 120 ALA A O 1
ATOM 817 N N . GLY A 1 121 ? -3.854 8.875 -9.648 1.00 96.69 121 GLY A N 1
ATOM 818 C CA . GLY A 1 121 ? -5.266 9.216 -9.470 1.00 96.69 121 GLY A CA 1
ATOM 819 C C . GLY A 1 121 ? -6.164 7.987 -9.287 1.00 96.69 121 GLY A C 1
ATOM 820 O O . GLY A 1 121 ? -7.066 7.985 -8.445 1.00 96.69 121 GLY A O 1
ATOM 821 N N . ARG A 1 122 ? -5.912 6.904 -10.030 1.00 97.38 122 ARG A N 1
ATOM 822 C CA . ARG A 1 122 ? -6.649 5.635 -9.884 1.00 97.38 122 ARG A CA 1
ATOM 823 C C . ARG A 1 122 ? -6.311 4.919 -8.572 1.00 97.38 122 ARG A C 1
ATOM 825 O O . ARG A 1 122 ? -7.225 4.440 -7.903 1.00 97.38 122 ARG A O 1
ATOM 832 N N . LEU A 1 123 ? -5.044 4.905 -8.162 1.00 97.31 123 LEU A N 1
ATOM 833 C CA . LEU A 1 123 ? -4.610 4.392 -6.858 1.00 97.31 123 LEU A CA 1
ATOM 834 C C . LEU A 1 123 ? -5.251 5.183 -5.704 1.00 97.31 123 LEU A C 1
ATOM 836 O O . LEU A 1 123 ? -5.776 4.581 -4.766 1.00 97.31 123 LEU A O 1
ATOM 840 N N . ALA A 1 124 ? -5.308 6.513 -5.802 1.00 96.62 124 ALA A N 1
ATOM 841 C CA . ALA A 1 124 ? -5.964 7.364 -4.810 1.00 96.62 124 ALA A CA 1
ATOM 842 C C . ALA A 1 124 ? -7.471 7.067 -4.691 1.00 96.62 124 ALA A C 1
ATOM 844 O O . ALA A 1 124 ? -7.992 6.967 -3.581 1.00 96.62 124 ALA A O 1
ATOM 845 N N . LYS A 1 125 ? -8.170 6.822 -5.811 1.00 97.12 125 LYS A N 1
ATOM 846 C CA . LYS A 1 125 ? -9.583 6.380 -5.806 1.00 97.12 125 LYS A CA 1
ATOM 847 C C . LYS A 1 125 ? -9.788 5.039 -5.089 1.00 97.12 125 LYS A C 1
ATOM 849 O O . LYS A 1 125 ? -10.856 4.801 -4.531 1.00 97.12 125 LYS A O 1
ATOM 854 N N . LEU A 1 126 ? -8.773 4.173 -5.071 1.00 96.38 126 LEU A N 1
ATOM 855 C CA . LEU A 1 126 ? -8.782 2.914 -4.316 1.00 96.38 126 LEU A CA 1
ATOM 856 C C . LEU A 1 126 ? -8.427 3.096 -2.828 1.00 96.38 126 LEU A C 1
ATOM 858 O O . LEU A 1 126 ? -8.490 2.129 -2.064 1.00 96.38 126 LEU A O 1
ATOM 862 N N . GLY A 1 127 ? -8.109 4.323 -2.408 1.00 96.06 127 GLY A N 1
ATOM 863 C CA . GLY A 1 127 ? -7.715 4.678 -1.048 1.00 96.06 127 GLY A CA 1
ATOM 864 C C . GLY A 1 127 ? -6.213 4.575 -0.793 1.00 96.06 127 GLY A C 1
ATOM 865 O O . GLY A 1 127 ? -5.809 4.597 0.366 1.00 96.06 127 GLY A O 1
ATOM 866 N N . ALA A 1 128 ? -5.384 4.428 -1.829 1.00 97.19 128 ALA A N 1
ATOM 867 C CA . ALA A 1 128 ? -3.941 4.407 -1.646 1.00 97.19 128 ALA A CA 1
ATOM 868 C C . ALA A 1 128 ? -3.404 5.791 -1.244 1.00 97.19 128 ALA A C 1
ATOM 870 O O . ALA A 1 128 ? -3.848 6.826 -1.737 1.00 97.19 128 ALA A O 1
ATOM 871 N N . ILE A 1 129 ? -2.423 5.777 -0.349 1.00 95.81 129 ILE A N 1
ATOM 872 C CA . ILE A 1 129 ? -1.713 6.915 0.216 1.00 95.81 129 ILE A CA 1
ATOM 873 C C . ILE A 1 129 ? -0.238 6.737 -0.122 1.00 95.81 129 ILE A C 1
ATOM 875 O O . ILE A 1 129 ? 0.385 5.740 0.258 1.00 95.81 129 ILE A O 1
ATOM 879 N N . GLY A 1 130 ? 0.307 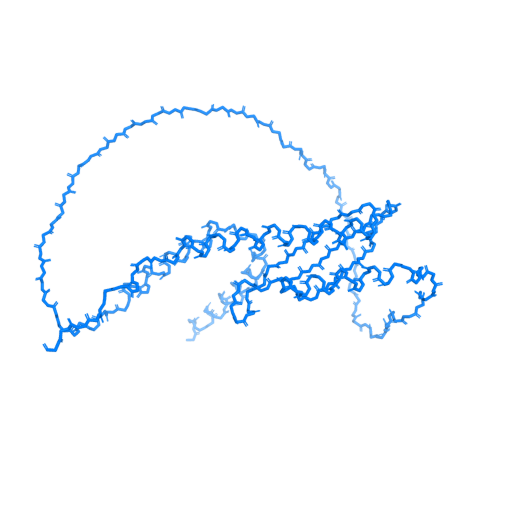7.732 -0.817 1.00 93.44 130 GLY A N 1
ATOM 880 C CA . GLY A 1 130 ? 1.661 7.682 -1.345 1.00 93.44 130 GLY A CA 1
ATOM 881 C C . GLY A 1 130 ? 1.765 6.700 -2.510 1.00 93.44 130 GLY A C 1
ATOM 882 O O . GLY A 1 130 ? 1.360 5.542 -2.419 1.00 93.44 130 GLY A O 1
ATOM 883 N N . PHE A 1 131 ? 2.320 7.172 -3.615 1.00 96.56 131 PHE A N 1
ATOM 884 C CA . PHE A 1 131 ? 2.721 6.334 -4.731 1.00 96.56 131 PHE A CA 1
ATOM 885 C C . PHE A 1 131 ? 4.162 6.678 -5.062 1.00 96.56 131 PHE A C 1
ATOM 887 O O . PHE A 1 131 ? 4.509 7.849 -5.219 1.00 96.56 131 PHE A O 1
ATOM 894 N N . GLU A 1 132 ? 4.995 5.653 -5.140 1.00 96.19 132 GLU A N 1
ATOM 895 C CA . GLU A 1 132 ? 6.401 5.800 -5.446 1.00 96.19 132 GLU A CA 1
ATOM 896 C C . GLU A 1 132 ? 6.817 4.737 -6.453 1.00 96.19 132 GLU A C 1
ATOM 898 O O . GLU A 1 132 ? 6.549 3.554 -6.271 1.00 96.19 132 GLU A O 1
ATOM 903 N N . CYS A 1 133 ? 7.492 5.160 -7.519 1.00 95.94 133 CYS A N 1
ATOM 904 C CA . CYS A 1 133 ? 8.100 4.255 -8.479 1.00 95.94 133 CYS A CA 1
ATOM 905 C C . CYS A 1 133 ? 9.566 4.637 -8.648 1.00 95.94 133 CYS A C 1
ATOM 907 O O . CYS A 1 133 ? 9.881 5.764 -9.031 1.00 95.94 133 CYS A O 1
ATOM 909 N N . ARG A 1 134 ? 10.468 3.706 -8.334 1.00 95.31 134 ARG A N 1
ATOM 910 C CA . ARG A 1 134 ? 11.916 3.922 -8.409 1.00 95.31 134 ARG A CA 1
ATOM 911 C C . ARG A 1 134 ? 12.571 2.856 -9.284 1.00 95.31 134 ARG A C 1
ATOM 913 O O . ARG A 1 134 ? 12.147 1.700 -9.237 1.00 95.31 134 ARG A O 1
ATOM 920 N N . PRO A 1 135 ? 13.606 3.209 -10.063 1.00 95.69 135 PRO A N 1
ATOM 921 C CA . PRO A 1 135 ? 14.424 2.211 -10.739 1.00 95.69 135 PRO A CA 1
ATOM 922 C C . PRO A 1 135 ? 15.179 1.367 -9.703 1.00 95.69 135 PRO A C 1
ATOM 924 O O . PRO A 1 135 ? 15.660 1.883 -8.692 1.00 95.69 135 PRO A O 1
ATOM 927 N N . LEU A 1 136 ? 15.283 0.064 -9.951 1.00 94.56 136 LEU A N 1
ATOM 928 C CA . LEU A 1 136 ? 16.039 -0.865 -9.123 1.00 94.56 136 LEU A CA 1
ATOM 929 C C . LEU A 1 136 ? 17.513 -0.850 -9.552 1.00 94.56 136 LEU A C 1
ATOM 931 O O . LEU A 1 136 ? 17.837 -1.041 -10.726 1.00 94.56 136 LEU A O 1
ATOM 935 N N . ALA A 1 137 ? 18.420 -0.629 -8.599 1.00 91.00 137 ALA A N 1
ATOM 936 C CA . ALA A 1 137 ? 19.856 -0.673 -8.862 1.00 91.00 137 ALA A CA 1
ATOM 937 C C . ALA A 1 137 ? 20.275 -2.098 -9.272 1.00 91.00 137 ALA A C 1
ATOM 939 O O . ALA A 1 137 ? 19.922 -3.060 -8.595 1.00 91.00 137 ALA A O 1
ATOM 940 N N . GLY A 1 138 ? 21.016 -2.235 -10.378 1.00 85.88 138 GLY A N 1
ATOM 941 C CA . GLY A 1 138 ? 21.443 -3.549 -10.890 1.00 85.88 138 GLY A CA 1
ATOM 942 C C . GLY A 1 138 ? 21.335 -3.754 -12.405 1.00 85.88 138 GLY A C 1
ATOM 943 O O . GLY A 1 138 ? 21.592 -4.854 -12.878 1.00 85.88 138 GLY A O 1
ATOM 944 N N . GLY A 1 139 ? 20.981 -2.723 -13.182 1.00 64.31 139 GLY A N 1
ATOM 945 C CA . GLY A 1 139 ? 21.210 -2.697 -14.637 1.00 64.31 139 GLY A CA 1
ATOM 946 C C . GLY A 1 139 ? 20.147 -3.357 -15.524 1.00 64.31 139 GLY A C 1
ATOM 947 O O . GLY A 1 139 ? 20.267 -3.292 -16.740 1.00 64.31 139 GLY A O 1
ATOM 948 N N . GLY A 1 140 ? 19.084 -3.934 -14.961 1.00 88.31 140 GLY A N 1
ATOM 949 C CA . GLY A 1 140 ? 18.032 -4.601 -15.745 1.00 88.31 140 GLY A CA 1
ATOM 950 C C . GLY A 1 140 ? 16.893 -3.704 -16.237 1.00 88.31 140 GLY A C 1
ATOM 951 O O . GLY A 1 140 ? 15.898 -4.229 -16.720 1.00 88.31 140 GLY A O 1
ATOM 952 N N . GLY A 1 141 ? 16.963 -2.384 -16.024 1.00 91.94 141 GLY A N 1
ATOM 953 C CA . GLY A 1 141 ? 15.834 -1.478 -16.285 1.00 91.94 141 GLY A CA 1
ATOM 954 C C . GLY A 1 141 ? 14.598 -1.751 -15.418 1.00 91.94 141 GLY A C 1
ATOM 955 O O . GLY A 1 141 ? 13.561 -1.143 -15.636 1.00 91.94 141 GLY A O 1
ATOM 956 N N . ALA A 1 142 ? 14.699 -2.646 -14.431 1.00 95.31 142 ALA A N 1
ATOM 957 C CA . ALA A 1 142 ? 13.590 -2.999 -13.565 1.00 95.31 142 ALA A CA 1
ATOM 958 C C . ALA A 1 142 ? 13.194 -1.817 -12.676 1.00 95.31 142 ALA A C 1
ATOM 960 O O . ALA A 1 142 ? 14.044 -1.065 -12.195 1.00 95.31 142 ALA A O 1
ATOM 961 N N . HIS A 1 143 ? 11.901 -1.692 -12.407 1.00 95.81 143 HIS A N 1
ATOM 962 C CA . HIS A 1 143 ? 11.354 -0.696 -11.496 1.00 95.81 143 HIS A CA 1
ATOM 963 C C . HIS A 1 143 ? 10.621 -1.369 -10.346 1.00 95.81 143 HIS A C 1
ATOM 965 O O . HIS A 1 143 ? 10.001 -2.418 -10.511 1.00 95.81 143 HIS A O 1
ATOM 971 N N . VAL A 1 144 ? 10.674 -0.734 -9.179 1.00 96.75 144 VAL A N 1
ATOM 972 C CA . VAL A 1 144 ? 9.855 -1.080 -8.020 1.00 96.75 144 VAL A CA 1
ATOM 973 C C . VAL A 1 144 ? 8.809 0.007 -7.850 1.00 96.75 144 VAL A C 1
ATOM 975 O O . VAL A 1 144 ? 9.156 1.183 -7.740 1.00 96.75 144 VAL A O 1
ATOM 978 N N . ALA A 1 145 ? 7.540 -0.386 -7.825 1.00 97.50 145 ALA A N 1
ATOM 979 C CA . ALA A 1 145 ? 6.422 0.481 -7.491 1.00 97.50 145 ALA A CA 1
ATOM 980 C C . ALA A 1 145 ? 5.884 0.112 -6.103 1.00 97.50 145 ALA A C 1
ATOM 982 O O . ALA A 1 145 ? 5.727 -1.070 -5.789 1.00 97.50 145 ALA A O 1
ATOM 983 N N . SER A 1 146 ? 5.600 1.111 -5.271 1.00 98.06 146 SER A N 1
ATOM 984 C CA . SER A 1 146 ? 5.053 0.924 -3.931 1.00 98.06 146 SER A CA 1
ATOM 985 C C . SER A 1 146 ? 3.950 1.931 -3.605 1.00 98.06 146 SER A C 1
ATOM 987 O O . SER A 1 146 ? 3.938 3.068 -4.084 1.00 98.06 146 SER A O 1
ATOM 989 N N . CYS A 1 147 ? 2.993 1.496 -2.785 1.00 98.19 147 CYS A N 1
ATOM 990 C CA . CYS A 1 147 ? 1.965 2.356 -2.200 1.00 98.19 147 CYS A CA 1
ATOM 991 C C . CYS A 1 147 ? 1.480 1.801 -0.857 1.00 98.19 147 CYS A C 1
ATOM 993 O O . CYS A 1 147 ? 1.649 0.613 -0.569 1.00 98.19 147 CYS A O 1
ATOM 995 N N . SER A 1 148 ? 0.829 2.634 -0.045 1.00 98.12 148 SER A N 1
ATOM 996 C CA . SER A 1 148 ? 0.221 2.209 1.224 1.00 98.12 148 SER A CA 1
ATOM 997 C C . SER A 1 148 ? -1.294 2.361 1.180 1.00 98.12 148 SER A C 1
ATOM 999 O O . SER A 1 148 ? -1.782 3.344 0.652 1.00 98.12 148 SER A O 1
ATOM 1001 N N . VAL A 1 149 ? -2.065 1.432 1.742 1.00 97.88 149 VAL A N 1
ATOM 1002 C CA . VAL A 1 149 ? -3.533 1.547 1.826 1.00 97.88 149 VAL A CA 1
ATOM 1003 C C . VAL A 1 149 ? -3.983 1.349 3.274 1.00 97.88 149 VAL A C 1
ATOM 1005 O O . VAL A 1 149 ? -3.567 0.365 3.891 1.00 97.88 149 VAL A O 1
ATOM 1008 N N . PRO A 1 150 ? -4.813 2.237 3.847 1.00 96.19 150 PRO A N 1
ATOM 1009 C CA . PRO A 1 150 ? -5.312 2.072 5.203 1.00 96.19 150 PRO A CA 1
ATOM 1010 C C . PRO A 1 150 ? -6.227 0.847 5.310 1.00 96.19 150 PRO A C 1
ATOM 1012 O O . PRO A 1 150 ? -7.090 0.596 4.464 1.00 96.19 150 PRO A O 1
ATOM 1015 N N . LEU A 1 151 ? -5.999 0.065 6.361 1.00 94.31 151 LEU A N 1
ATOM 1016 C CA . LEU A 1 151 ? -6.759 -1.131 6.717 1.00 94.31 151 LEU A CA 1
ATOM 1017 C C . LEU A 1 151 ? -7.947 -0.813 7.622 1.00 94.31 151 LEU A C 1
ATOM 1019 O O . LEU A 1 151 ? -8.911 -1.577 7.654 1.00 94.31 151 LEU A O 1
ATOM 1023 N N . ASP A 1 152 ? -7.888 0.301 8.342 1.00 91.12 152 ASP A N 1
ATOM 1024 C CA . ASP A 1 152 ? -8.905 0.737 9.282 1.00 91.12 152 ASP A CA 1
ATOM 1025 C C . ASP A 1 152 ? -9.345 2.184 9.017 1.00 91.12 152 ASP A C 1
ATOM 1027 O O . ASP A 1 152 ? -8.707 2.934 8.280 1.00 91.12 152 ASP A O 1
ATOM 1031 N N . GLY A 1 153 ? -10.472 2.583 9.613 1.00 84.62 153 GLY A N 1
ATOM 1032 C CA . GLY A 1 153 ? -11.003 3.943 9.463 1.00 84.62 153 GLY A CA 1
ATOM 1033 C C . GLY A 1 153 ? -10.163 5.017 10.161 1.00 84.62 153 GLY A C 1
ATOM 1034 O O . GLY A 1 153 ? -10.374 6.197 9.909 1.00 84.62 153 GLY A O 1
ATOM 1035 N N . SER A 1 154 ? -9.225 4.619 11.030 1.00 88.94 154 SER A N 1
ATOM 1036 C CA . SER A 1 154 ? -8.334 5.545 11.736 1.00 88.94 154 SER A CA 1
ATOM 1037 C C . SER A 1 154 ? -7.079 5.905 10.933 1.00 88.94 154 SER A C 1
ATOM 1039 O O . SER A 1 154 ? -6.419 6.894 11.243 1.00 88.94 154 SER A O 1
ATOM 1041 N N . GLY A 1 155 ? -6.733 5.101 9.920 1.00 88.06 155 GLY A N 1
ATOM 1042 C CA . GLY A 1 155 ? -5.496 5.248 9.156 1.00 88.06 155 GLY A CA 1
ATOM 1043 C C . GLY A 1 155 ? -4.232 4.857 9.929 1.00 88.06 155 GLY A C 1
ATOM 1044 O O . GLY A 1 155 ? -3.135 5.017 9.398 1.00 88.06 155 GLY A O 1
ATOM 1045 N N . GLN A 1 156 ? -4.350 4.340 11.159 1.00 91.25 156 GLN A N 1
ATOM 1046 C CA . GLN A 1 156 ? -3.200 3.894 11.951 1.00 91.25 156 GLN A CA 1
ATOM 1047 C C . GLN A 1 156 ? -2.614 2.586 11.427 1.00 91.25 156 GLN A C 1
ATOM 1049 O O . GLN A 1 156 ? -1.411 2.353 11.555 1.00 91.25 156 GLN A O 1
ATOM 1054 N N . LEU A 1 157 ? -3.449 1.723 10.842 1.00 95.50 157 LEU A N 1
ATOM 1055 C CA . LEU A 1 157 ? -2.989 0.466 10.282 1.00 95.50 157 LEU A CA 1
ATOM 1056 C C . LEU A 1 157 ? -2.897 0.588 8.762 1.00 95.50 157 LEU A C 1
ATOM 1058 O O . LEU A 1 157 ? -3.909 0.670 8.073 1.00 95.50 157 LEU A O 1
ATOM 1062 N N . LEU A 1 158 ? -1.676 0.567 8.229 1.00 96.56 158 LEU A N 1
ATOM 1063 C CA . LEU A 1 158 ? -1.418 0.636 6.791 1.00 96.56 158 LEU A CA 1
ATOM 1064 C C . LEU A 1 158 ? -0.982 -0.728 6.251 1.00 96.56 158 LEU A C 1
ATOM 1066 O O . LEU A 1 158 ? -0.188 -1.439 6.869 1.00 96.56 158 LEU A O 1
ATOM 1070 N N . ARG A 1 159 ? -1.469 -1.078 5.060 1.00 97.12 159 ARG A N 1
ATOM 1071 C CA . ARG A 1 159 ? -0.956 -2.186 4.257 1.00 97.12 159 ARG A CA 1
ATOM 1072 C C . ARG A 1 159 ? -0.092 -1.634 3.138 1.00 97.12 159 ARG A C 1
ATOM 1074 O O . ARG A 1 159 ? -0.584 -0.895 2.292 1.00 97.12 159 ARG A O 1
ATOM 1081 N N . VAL A 1 160 ? 1.175 -2.021 3.128 1.00 98.06 160 VAL A N 1
ATOM 1082 C CA . VAL A 1 160 ? 2.124 -1.625 2.087 1.00 98.06 160 VAL A CA 1
ATOM 1083 C C . VAL A 1 160 ? 2.111 -2.662 0.968 1.00 98.06 160 VAL A C 1
ATOM 1085 O O . VAL A 1 160 ? 2.193 -3.863 1.231 1.00 98.06 160 VAL A O 1
ATOM 1088 N N . PHE A 1 161 ? 2.017 -2.189 -0.269 1.00 98.25 161 PHE A N 1
ATOM 1089 C CA . PHE A 1 161 ? 2.150 -2.982 -1.484 1.00 98.25 161 PHE A CA 1
ATOM 1090 C C . PHE A 1 161 ? 3.463 -2.627 -2.166 1.00 98.25 161 PHE A C 1
ATOM 1092 O O . PHE A 1 161 ? 3.858 -1.461 -2.189 1.00 98.25 161 PHE A O 1
ATOM 1099 N N . HIS A 1 162 ? 4.138 -3.640 -2.693 1.00 97.88 162 HIS A N 1
ATOM 1100 C CA . HIS A 1 162 ? 5.352 -3.493 -3.478 1.00 97.88 162 HIS A CA 1
ATOM 1101 C C . HIS A 1 162 ? 5.284 -4.471 -4.643 1.00 97.88 162 HIS A C 1
ATOM 1103 O O . HIS A 1 162 ? 4.988 -5.647 -4.443 1.00 97.88 162 HIS A O 1
ATOM 1109 N N . VAL A 1 163 ? 5.555 -3.982 -5.847 1.00 97.88 163 VAL A N 1
ATOM 1110 C CA . VAL A 1 163 ? 5.590 -4.801 -7.057 1.00 97.88 163 VAL A CA 1
ATOM 1111 C C . VAL A 1 163 ? 6.793 -4.394 -7.890 1.00 97.88 163 VAL A C 1
ATOM 1113 O O . VAL A 1 163 ? 7.153 -3.216 -7.949 1.00 97.88 163 VAL A O 1
ATOM 1116 N N . THR A 1 164 ? 7.434 -5.375 -8.514 1.00 96.88 164 THR A N 1
ATOM 1117 C CA . THR A 1 164 ? 8.528 -5.152 -9.455 1.00 96.88 164 THR A CA 1
ATOM 1118 C C . THR A 1 164 ? 8.042 -5.370 -10.885 1.00 96.88 164 THR A C 1
ATOM 1120 O O . THR A 1 164 ? 7.217 -6.242 -11.149 1.00 96.88 164 THR A O 1
ATOM 1123 N N . GLY A 1 165 ? 8.536 -4.559 -11.815 1.00 95.75 165 GLY A N 1
ATOM 1124 C CA . GLY A 1 165 ? 8.230 -4.657 -13.241 1.00 95.75 165 GLY A CA 1
ATOM 1125 C C . GLY A 1 165 ? 9.478 -4.446 -14.088 1.00 95.75 165 GLY A C 1
ATOM 1126 O O . GLY A 1 165 ? 10.473 -3.902 -13.606 1.00 95.75 165 GLY A O 1
ATOM 1127 N N . GLY A 1 166 ? 9.427 -4.887 -15.346 1.00 95.62 166 GLY A N 1
ATOM 1128 C CA . GLY A 1 166 ? 10.519 -4.695 -16.311 1.00 95.62 166 GLY A CA 1
ATOM 1129 C C . GLY A 1 166 ? 10.699 -3.237 -16.747 1.00 95.62 166 GLY A C 1
ATOM 1130 O O . GLY A 1 166 ? 11.732 -2.891 -17.303 1.00 95.62 166 GLY A O 1
ATOM 1131 N N . ASP A 1 167 ? 9.708 -2.392 -16.469 1.00 94.38 167 ASP A N 1
ATOM 1132 C CA . ASP A 1 167 ? 9.715 -0.951 -16.692 1.00 94.38 167 ASP A CA 1
ATOM 1133 C C . ASP A 1 167 ? 8.802 -0.260 -15.654 1.00 94.38 167 ASP A C 1
ATOM 1135 O O . ASP A 1 167 ? 8.056 -0.913 -14.916 1.00 94.38 167 ASP A O 1
ATOM 1139 N N . ALA A 1 168 ? 8.848 1.074 -15.581 1.00 93.94 168 ALA A N 1
ATOM 1140 C CA . ALA A 1 168 ? 8.065 1.845 -14.612 1.00 93.94 168 ALA A CA 1
ATOM 1141 C C . ALA A 1 168 ? 6.545 1.672 -14.780 1.00 93.94 168 ALA A C 1
ATOM 1143 O O . ALA A 1 168 ? 5.808 1.609 -13.794 1.00 93.94 168 ALA A O 1
ATOM 1144 N N . ARG A 1 169 ? 6.064 1.587 -16.025 1.00 94.25 169 ARG A N 1
ATOM 1145 C CA . ARG A 1 169 ? 4.638 1.496 -16.342 1.00 94.25 169 ARG A CA 1
ATOM 1146 C C . ARG A 1 169 ? 4.101 0.108 -16.016 1.00 94.25 169 ARG A C 1
ATOM 1148 O O . ARG A 1 169 ? 3.039 0.018 -15.406 1.00 94.25 169 ARG A O 1
ATOM 1155 N N . SER A 1 170 ? 4.822 -0.954 -16.376 1.00 95.50 170 SER A N 1
ATOM 1156 C CA . SER A 1 170 ? 4.436 -2.324 -16.023 1.00 95.50 170 SER A CA 1
ATOM 1157 C C . SER A 1 170 ? 4.417 -2.526 -14.509 1.00 95.50 170 SER A C 1
ATOM 1159 O O . SER A 1 170 ? 3.449 -3.080 -13.997 1.00 95.50 170 SER A O 1
ATOM 1161 N N . ALA A 1 171 ? 5.398 -1.991 -13.770 1.00 96.25 171 ALA A N 1
ATOM 1162 C CA . ALA A 1 171 ? 5.386 -2.030 -12.305 1.00 96.25 171 ALA A CA 1
ATOM 1163 C C . ALA A 1 171 ? 4.161 -1.306 -11.709 1.00 96.25 171 ALA A C 1
ATOM 1165 O O . ALA A 1 171 ? 3.507 -1.824 -10.804 1.00 96.25 171 ALA A O 1
ATOM 1166 N N . ALA A 1 172 ? 3.828 -0.120 -12.228 1.00 96.31 172 ALA A N 1
ATOM 1167 C CA . ALA A 1 172 ? 2.712 0.688 -11.740 1.00 96.31 172 ALA A CA 1
ATOM 1168 C C . ALA A 1 172 ? 1.331 0.080 -12.061 1.00 96.31 172 ALA A C 1
ATOM 1170 O O . ALA A 1 172 ? 0.434 0.132 -11.220 1.00 96.31 172 ALA A O 1
ATOM 1171 N N . ILE A 1 173 ? 1.161 -0.525 -13.243 1.00 96.50 173 ILE A N 1
ATOM 1172 C CA . ILE A 1 173 ? -0.070 -1.244 -13.616 1.00 96.50 173 ILE A CA 1
ATOM 1173 C C . ILE A 1 173 ? -0.254 -2.475 -12.726 1.00 96.50 173 ILE A C 1
ATOM 1175 O O . ILE A 1 173 ? -1.317 -2.636 -12.133 1.00 96.50 173 ILE A O 1
ATOM 1179 N N . SER A 1 174 ? 0.791 -3.288 -12.553 1.00 97.62 174 SER A N 1
ATOM 1180 C CA . SER A 1 174 ? 0.718 -4.465 -11.684 1.00 97.62 174 SER A CA 1
ATOM 1181 C C . SER A 1 174 ? 0.407 -4.087 -10.232 1.00 97.62 174 SER A C 1
ATOM 1183 O O . SER A 1 174 ? -0.389 -4.754 -9.575 1.00 97.62 174 SER A O 1
ATOM 1185 N N . LEU A 1 175 ? 0.961 -2.971 -9.738 1.00 98.12 175 LEU A N 1
ATOM 1186 C CA . LEU A 1 175 ? 0.624 -2.438 -8.416 1.00 98.12 175 LEU A CA 1
ATOM 1187 C C . LEU A 1 175 ? -0.861 -2.058 -8.307 1.00 98.12 175 LEU A C 1
ATOM 1189 O O . LEU A 1 175 ? -1.506 -2.374 -7.307 1.00 98.12 175 LEU A O 1
ATOM 1193 N N . LEU A 1 176 ? -1.412 -1.384 -9.320 1.00 97.94 176 LEU A N 1
ATOM 1194 C CA . LEU A 1 176 ? -2.829 -1.026 -9.360 1.00 97.94 176 LEU A CA 1
ATOM 1195 C C . LEU A 1 176 ? -3.722 -2.275 -9.312 1.00 97.94 176 LEU A C 1
ATOM 1197 O O . LEU A 1 176 ? -4.674 -2.310 -8.529 1.00 97.94 176 LEU A O 1
ATOM 1201 N N . ASP A 1 177 ? -3.408 -3.290 -10.115 1.00 98.25 177 ASP A N 1
ATOM 1202 C CA . ASP A 1 177 ? -4.185 -4.528 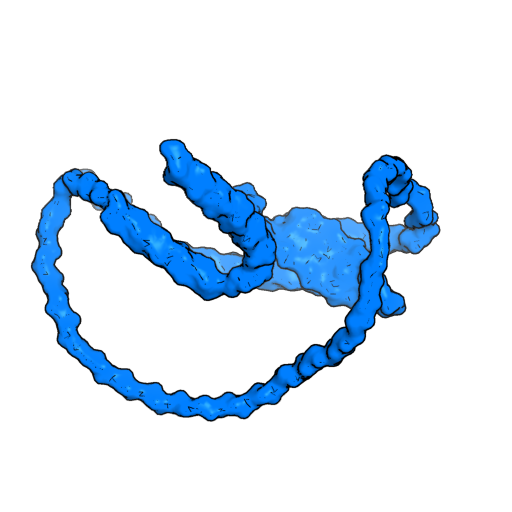-10.195 1.00 98.25 177 ASP A CA 1
ATOM 1203 C C . ASP A 1 177 ? -4.142 -5.311 -8.875 1.00 98.25 177 ASP A C 1
ATOM 1205 O O . ASP A 1 177 ? -5.178 -5.800 -8.405 1.00 98.25 177 ASP A O 1
ATOM 1209 N N . ASP A 1 178 ? -2.984 -5.356 -8.212 1.00 98.31 178 ASP A N 1
ATOM 1210 C CA . ASP A 1 178 ? -2.826 -5.973 -6.893 1.00 98.31 178 ASP A CA 1
ATOM 1211 C C . ASP A 1 178 ? -3.666 -5.270 -5.821 1.00 98.31 178 ASP A C 1
ATOM 1213 O O . ASP A 1 178 ? -4.365 -5.923 -5.031 1.00 98.31 178 ASP A O 1
ATOM 1217 N N . VAL A 1 179 ? -3.643 -3.934 -5.806 1.00 98.19 179 VAL A N 1
ATOM 1218 C CA . VAL A 1 179 ? -4.432 -3.128 -4.866 1.00 98.19 179 VAL A CA 1
ATOM 1219 C C . VAL A 1 179 ? -5.927 -3.290 -5.136 1.00 98.19 179 VAL A C 1
ATOM 1221 O O . VAL A 1 179 ? -6.694 -3.505 -4.193 1.00 98.19 179 VAL A O 1
ATOM 1224 N N . ALA A 1 180 ? -6.356 -3.238 -6.399 1.00 97.88 180 ALA A N 1
ATOM 1225 C CA . ALA A 1 180 ? -7.753 -3.418 -6.789 1.00 97.88 180 ALA A CA 1
ATOM 1226 C C . ALA A 1 180 ? -8.271 -4.808 -6.388 1.00 97.88 180 ALA A C 1
ATOM 1228 O O . ALA A 1 180 ? -9.316 -4.932 -5.741 1.00 97.88 180 ALA A O 1
ATOM 1229 N N . SER A 1 181 ? -7.492 -5.850 -6.682 1.00 97.94 181 SER A N 1
ATOM 1230 C CA . SER A 1 181 ? -7.811 -7.235 -6.330 1.00 97.94 181 SER A CA 1
ATOM 1231 C C . SER A 1 181 ? -7.894 -7.430 -4.819 1.00 97.94 181 SER A C 1
ATOM 1233 O O . SER A 1 181 ? -8.798 -8.096 -4.309 1.00 97.94 181 SER A O 1
ATOM 1235 N N . TRP A 1 182 ? -6.968 -6.833 -4.067 1.00 97.31 182 TRP A N 1
ATOM 1236 C CA . TRP A 1 182 ? -7.005 -6.878 -2.611 1.00 97.31 182 TRP A CA 1
ATOM 1237 C C . TRP A 1 182 ? -8.228 -6.149 -2.038 1.00 97.31 182 TRP A C 1
ATOM 1239 O O . TRP A 1 182 ? -8.910 -6.710 -1.176 1.00 97.31 182 TRP A O 1
ATOM 1249 N N . ARG A 1 183 ? -8.553 -4.947 -2.534 1.00 96.06 183 ARG A N 1
ATOM 1250 C CA . ARG A 1 183 ? -9.741 -4.188 -2.105 1.00 96.06 183 ARG A CA 1
ATOM 1251 C C . ARG A 1 183 ? -11.022 -4.979 -2.336 1.00 96.06 183 ARG A C 1
ATOM 1253 O O . ARG A 1 183 ? -11.869 -5.020 -1.446 1.00 96.06 183 ARG A O 1
ATOM 1260 N N . HIS A 1 184 ? -11.132 -5.650 -3.481 1.00 96.44 184 HIS A N 1
ATOM 1261 C CA . HIS A 1 184 ? -12.275 -6.504 -3.786 1.00 96.44 184 HIS A CA 1
ATOM 1262 C C . HIS A 1 184 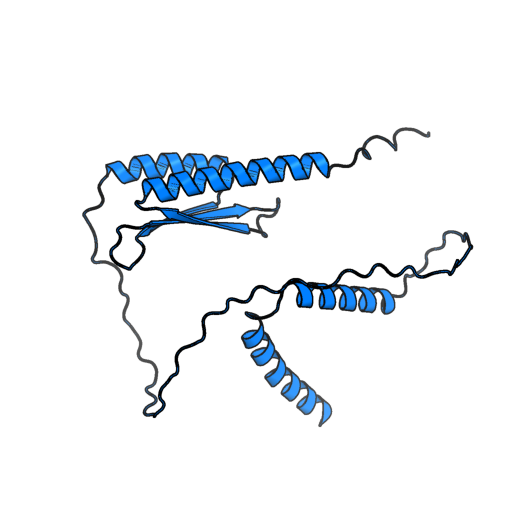? -12.433 -7.633 -2.753 1.00 96.44 184 HIS A C 1
ATOM 1264 O O . HIS A 1 184 ? -13.505 -7.790 -2.168 1.00 96.44 184 HIS A O 1
ATOM 1270 N N . ARG A 1 185 ? -11.343 -8.346 -2.427 1.00 96.06 185 ARG A N 1
ATOM 1271 C CA . ARG A 1 185 ? -11.360 -9.412 -1.406 1.00 96.06 185 ARG A CA 1
ATOM 1272 C C . ARG A 1 185 ? -11.750 -8.899 -0.017 1.00 96.06 185 ARG A C 1
ATOM 1274 O O . ARG A 1 185 ? -12.517 -9.558 0.679 1.00 96.06 185 ARG A O 1
ATOM 1281 N N . VAL A 1 186 ? -11.255 -7.729 0.389 1.00 93.62 186 VAL A N 1
ATOM 1282 C CA . VAL A 1 186 ? -11.607 -7.130 1.690 1.00 93.62 186 VAL A CA 1
ATOM 1283 C C . VAL A 1 186 ? -13.075 -6.713 1.740 1.00 93.62 186 VAL A C 1
ATOM 1285 O O . VAL A 1 186 ? -13.728 -6.930 2.760 1.00 93.62 186 VAL A O 1
ATOM 1288 N N . GLY A 1 187 ? -13.616 -6.172 0.645 1.00 91.12 187 GLY A N 1
ATOM 1289 C CA . GLY A 1 187 ? -15.044 -5.871 0.533 1.00 91.12 187 GLY A CA 1
ATOM 1290 C C . GLY A 1 187 ? -15.913 -7.112 0.750 1.00 91.12 187 GLY A C 1
ATOM 1291 O O . GLY A 1 187 ? -16.854 -7.069 1.540 1.00 91.12 187 GLY A O 1
ATOM 1292 N N . MET A 1 188 ? -15.540 -8.241 0.139 1.00 89.69 188 MET A N 1
ATOM 1293 C CA . MET A 1 188 ? -16.251 -9.515 0.313 1.00 89.69 188 MET A CA 1
ATOM 1294 C C . MET A 1 188 ? -16.156 -10.066 1.742 1.00 89.69 188 MET A C 1
ATOM 1296 O O . MET A 1 188 ? -17.149 -10.552 2.285 1.00 89.69 188 MET A O 1
ATOM 1300 N N . GLN A 1 189 ? -14.983 -9.968 2.377 1.00 88.19 189 GLN A N 1
ATOM 1301 C CA . GLN A 1 189 ? -14.801 -10.402 3.766 1.00 88.19 189 GLN A CA 1
ATOM 1302 C C . GLN A 1 189 ? -15.634 -9.564 4.736 1.00 88.19 189 GLN A C 1
ATOM 1304 O O . GLN A 1 189 ? -16.238 -10.117 5.650 1.00 88.19 189 GLN A O 1
ATOM 1309 N N . ARG A 1 190 ? -15.706 -8.245 4.526 1.00 83.94 190 ARG A N 1
ATOM 1310 C CA . ARG A 1 190 ? -16.498 -7.353 5.378 1.00 83.94 190 ARG A CA 1
ATOM 1311 C C . ARG A 1 190 ? -17.996 -7.602 5.225 1.00 83.94 190 ARG A C 1
ATOM 1313 O O . ARG A 1 190 ? -18.677 -7.692 6.236 1.00 83.94 190 ARG A O 1
ATOM 1320 N N . ALA A 1 191 ? -18.475 -7.788 3.994 1.00 81.94 191 ALA A N 1
ATOM 1321 C CA . ALA A 1 191 ? -19.871 -8.140 3.732 1.00 81.94 191 ALA A CA 1
ATOM 1322 C C . ALA A 1 191 ? -20.261 -9.493 4.354 1.00 81.94 191 ALA A C 1
ATOM 1324 O O . ALA A 1 191 ? -21.377 -9.650 4.829 1.00 81.94 191 ALA A O 1
ATOM 1325 N N . SER A 1 192 ? -19.332 -10.454 4.394 1.00 82.50 192 SER A N 1
ATOM 1326 C CA . SER A 1 192 ? -19.570 -11.767 5.014 1.00 82.50 192 SER A CA 1
ATOM 1327 C C . SER A 1 192 ? -19.487 -11.736 6.545 1.00 82.50 192 SER A C 1
ATOM 1329 O O . SER A 1 192 ? -20.100 -12.564 7.211 1.00 82.50 192 SER A O 1
ATOM 1331 N N . ALA A 1 193 ? -18.694 -10.820 7.109 1.00 77.50 193 ALA A N 1
ATOM 1332 C CA . ALA A 1 193 ? -18.470 -10.705 8.549 1.00 77.50 193 ALA A CA 1
ATOM 1333 C C . ALA A 1 193 ? -19.512 -9.838 9.266 1.00 77.50 193 ALA A C 1
ATOM 1335 O O . ALA A 1 193 ? -19.527 -9.844 10.494 1.00 77.50 193 ALA A O 1
ATOM 1336 N N . GLU A 1 194 ? -20.348 -9.093 8.538 1.00 76.31 194 GLU A N 1
ATOM 1337 C CA . GLU A 1 194 ? -21.479 -8.361 9.105 1.00 76.31 194 GLU A CA 1
ATOM 1338 C C . GLU A 1 194 ? -22.571 -9.374 9.495 1.00 76.31 194 GLU A C 1
ATOM 1340 O O . GLU A 1 194 ? -23.276 -9.891 8.626 1.00 76.31 194 GLU A O 1
ATOM 1345 N N . PRO A 1 195 ? -22.690 -9.747 10.784 1.00 60.88 195 PRO A N 1
ATOM 1346 C CA . PRO A 1 195 ? -23.645 -10.756 11.197 1.00 60.88 195 PRO A CA 1
ATOM 1347 C C . PRO A 1 195 ? -25.039 -10.135 11.153 1.00 60.88 195 PRO A C 1
ATOM 1349 O O . PRO A 1 195 ? -25.225 -8.986 11.554 1.00 60.88 195 PRO A O 1
ATOM 1352 N N . ALA A 1 196 ? -26.029 -10.927 10.748 1.00 59.06 196 ALA A N 1
ATOM 1353 C CA . ALA A 1 196 ? -27.457 -10.606 10.694 1.00 59.06 196 ALA A CA 1
ATOM 1354 C C . ALA A 1 196 ? -28.110 -10.316 12.075 1.00 59.06 196 ALA A C 1
ATOM 1356 O O . ALA A 1 196 ? -29.246 -10.700 12.329 1.00 59.06 196 ALA A O 1
ATOM 1357 N N . GLY A 1 197 ? -27.397 -9.663 12.996 1.00 61.94 197 GLY A N 1
ATOM 1358 C CA . GLY A 1 197 ? -27.826 -9.345 14.358 1.00 61.94 197 GLY A CA 1
ATOM 1359 C C . GLY A 1 197 ? -28.449 -7.957 14.531 1.00 61.94 197 GLY A C 1
ATOM 1360 O O . GLY A 1 197 ? -28.871 -7.626 15.634 1.00 61.94 197 GLY A O 1
ATOM 1361 N N . ALA A 1 198 ? -28.549 -7.137 13.479 1.00 57.12 198 ALA A N 1
ATOM 1362 C CA . ALA A 1 198 ? -29.192 -5.818 13.557 1.00 57.12 198 ALA A CA 1
ATOM 1363 C C . ALA A 1 198 ? -30.740 -5.870 13.517 1.00 57.12 198 ALA A C 1
ATOM 1365 O O . ALA A 1 198 ? -31.384 -4.826 13.436 1.00 57.12 198 ALA A O 1
ATOM 1366 N N . GLY A 1 199 ? -31.343 -7.067 13.569 1.00 59.12 199 GLY A N 1
ATOM 1367 C CA . GLY A 1 199 ? -32.796 -7.269 13.498 1.00 59.12 199 GLY A CA 1
ATOM 1368 C C . GLY A 1 199 ? -33.525 -7.479 14.833 1.00 59.12 199 GLY A C 1
ATOM 1369 O O . GLY A 1 199 ? -34.742 -7.333 14.876 1.00 59.12 199 GLY A O 1
ATOM 1370 N N . GLU A 1 200 ? -32.839 -7.781 15.937 1.00 57.09 200 GLU A N 1
ATOM 1371 C CA . GLU A 1 200 ? -33.502 -8.118 17.208 1.00 57.09 200 GLU A CA 1
ATOM 1372 C C . GLU A 1 200 ? -33.141 -7.132 18.318 1.00 57.09 200 GLU A C 1
ATOM 1374 O O . GLU A 1 200 ? -32.192 -7.343 19.068 1.00 57.09 200 GLU A O 1
ATOM 1379 N N . ARG A 1 201 ? -33.911 -6.041 18.413 1.00 58.19 201 ARG A N 1
ATOM 1380 C CA . ARG A 1 201 ? -34.320 -5.350 19.660 1.00 58.19 201 ARG A CA 1
ATOM 1381 C C . ARG A 1 201 ? -35.105 -4.083 19.309 1.00 58.19 201 ARG A C 1
ATOM 1383 O O . ARG A 1 201 ? -34.757 -2.978 19.707 1.00 58.19 201 ARG A O 1
ATOM 1390 N N . SER A 1 202 ? -36.188 -4.249 18.556 1.00 60.78 202 SER A N 1
ATOM 1391 C CA . SER A 1 202 ? -37.269 -3.267 18.557 1.00 60.78 202 SER A CA 1
ATOM 1392 C C . SER A 1 202 ? -38.485 -3.905 19.215 1.00 60.78 202 SER A C 1
ATOM 1394 O O . SER A 1 202 ? -38.877 -5.008 18.846 1.00 60.78 202 SER A O 1
ATOM 1396 N N . LEU A 1 203 ? -39.046 -3.176 20.181 1.00 61.28 203 LEU A N 1
ATOM 1397 C CA . LEU A 1 203 ? -40.361 -3.352 20.800 1.00 61.28 203 LEU A CA 1
ATOM 1398 C C . LEU A 1 203 ? -40.513 -4.480 21.830 1.00 61.28 203 LEU A C 1
ATOM 1400 O O . LEU A 1 203 ? -40.948 -5.583 21.511 1.00 61.28 203 LEU A O 1
ATOM 1404 N N . ARG A 1 204 ? -40.349 -4.115 23.107 1.00 50.22 204 ARG A N 1
ATOM 1405 C CA . ARG A 1 204 ? -41.424 -4.306 24.096 1.00 50.22 204 ARG A CA 1
ATOM 1406 C C . ARG A 1 204 ? -41.533 -3.052 24.967 1.00 50.22 204 ARG A C 1
ATOM 1408 O O . ARG A 1 204 ? -40.600 -2.742 25.706 1.00 50.22 204 ARG A O 1
ATOM 1415 N N . PHE A 1 205 ? -42.631 -2.325 24.759 1.00 69.75 205 PHE A N 1
ATOM 1416 C CA . PHE A 1 205 ? -43.193 -1.346 25.690 1.00 69.75 205 PHE A CA 1
ATOM 1417 C C . PHE A 1 205 ? -43.850 -2.073 26.865 1.00 69.75 205 PHE A C 1
ATOM 1419 O O . PHE A 1 205 ? -44.299 -3.225 26.648 1.00 69.75 205 PHE A O 1
#

Radius of gyration: 28.67 Å; chains: 1; bounding box: 85×60×70 Å

Sequence (205 aa):
MKTRSALLLMFMIAVPAAAMFSHRIPADVRRAVREQMGRLTAAVMPAKSVGGRANVGGPSAGGPSDGSAAPGAATNSPAPVAAPVAAPVAAVAPAAAGDPRSAALDSRPAVADFAAEDIAGRLAKLGAIGFECRPLAGGGGAHVASCSVPLDGSGQLLRVFHVTGGDARSAAISLLDDVASWRHRVGMQRASAEPAGAGERSLRF